Protein AF-K2DFT1-F1 (afdb_monomer)

Radius of gyration: 37.48 Å; Cα contacts (8 Å, |Δi|>4): 88; chains: 1; bounding box: 102×22×109 Å

Nearest PDB structures (foldseek):
  7sqc-assembly1_1X  TM=4.327E-01  e=4.054E+00  Chlamydomonas reinhardtii
  5nnv-assembly2_B  TM=3.478E-01  e=3.828E+00  Bacillus subtilis subsp. subtilis str. 168
  6ixg-assembly1_A  TM=2.904E-01  e=6.421E+00  Homo sapiens
  8i4v-assembly1_A  TM=2.756E-01  e=8.558E+00  Saccharomyces cerevisiae S288C

Sequence (184 aa):
MIQIQKFKDYLIVLIISFFLIISGKTYALALSASEDALQIRDEIRENRCEALNNKIDARIQLFEQNKEFHKNIYEALIKKVENTIDWMSEKGLGINKLQSDSIVLSDLITKAWEDYSSFITLLMDTKNYTCGESQGQFRDKLLNALEQLKVYKSDLQSIKAFYKNTVKEDMKDIRDQYNELKQK

Structure (mmCIF, N/CA/C/O backbone):
data_AF-K2DFT1-F1
#
_entry.id   AF-K2DFT1-F1
#
loop_
_atom_site.group_PDB
_atom_site.id
_atom_site.type_symbol
_atom_site.label_atom_id
_atom_site.label_alt_id
_atom_site.label_comp_id
_atom_site.label_asym_id
_atom_site.label_entity_id
_atom_site.label_seq_id
_atom_site.pdbx_PDB_ins_code
_atom_site.Cartn_x
_atom_site.Cartn_y
_atom_site.Cartn_z
_atom_site.occupancy
_atom_site.B_iso_or_equiv
_atom_site.auth_seq_id
_atom_site.auth_comp_id
_atom_site.auth_asym_id
_atom_site.auth_atom_id
_atom_site.pdbx_PDB_model_num
ATOM 1 N N . MET A 1 1 ? 70.825 -6.331 -75.939 1.00 50.19 1 MET A N 1
ATOM 2 C CA . MET A 1 1 ? 69.409 -6.671 -75.666 1.00 50.19 1 MET A CA 1
ATOM 3 C C . MET A 1 1 ? 69.241 -7.221 -74.233 1.00 50.19 1 MET A C 1
ATOM 5 O O . MET A 1 1 ? 68.666 -8.276 -74.052 1.00 50.19 1 MET A O 1
ATOM 9 N N . ILE A 1 2 ? 69.788 -6.543 -73.205 1.00 52.72 2 ILE A N 1
ATOM 10 C CA . ILE A 1 2 ? 69.763 -7.007 -71.788 1.00 52.72 2 ILE A CA 1
ATOM 11 C C . ILE A 1 2 ? 69.254 -5.902 -70.829 1.00 52.72 2 ILE A C 1
ATOM 13 O O . ILE A 1 2 ? 68.728 -6.194 -69.761 1.00 52.72 2 ILE A O 1
ATOM 17 N N . GLN A 1 3 ? 69.322 -4.625 -71.227 1.00 49.81 3 GLN A N 1
ATOM 18 C CA . GLN A 1 3 ? 68.931 -3.480 -70.385 1.00 49.81 3 GLN A CA 1
ATOM 19 C C . GLN A 1 3 ? 67.416 -3.183 -70.360 1.00 49.81 3 GLN A C 1
ATOM 21 O O . GLN A 1 3 ? 66.944 -2.506 -69.456 1.00 49.81 3 GLN A O 1
ATOM 26 N N . ILE A 1 4 ? 66.634 -3.709 -71.312 1.00 55.09 4 ILE A N 1
ATOM 27 C CA . ILE A 1 4 ? 65.182 -3.445 -71.402 1.00 55.09 4 ILE A CA 1
ATOM 28 C C . ILE A 1 4 ? 64.372 -4.403 -70.505 1.00 55.09 4 ILE A C 1
ATOM 30 O O . ILE A 1 4 ? 63.31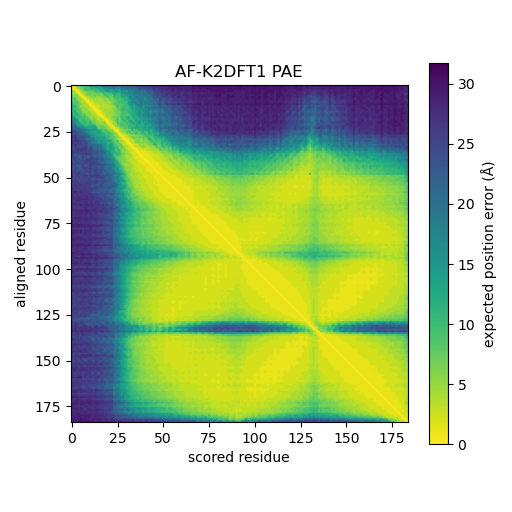1 -4.032 -70.010 1.00 55.09 4 ILE A O 1
ATOM 34 N N . GLN A 1 5 ? 64.889 -5.607 -70.226 1.00 53.34 5 GLN A N 1
ATOM 35 C CA . GLN A 1 5 ? 64.201 -6.604 -69.393 1.00 53.34 5 GLN A CA 1
ATOM 36 C C . GLN A 1 5 ? 64.106 -6.154 -67.923 1.00 53.34 5 GLN A C 1
ATOM 38 O O . GLN A 1 5 ? 63.036 -6.207 -67.328 1.00 53.34 5 GLN A O 1
ATOM 43 N N . LYS A 1 6 ? 65.204 -5.615 -67.366 1.00 52.38 6 LYS A N 1
ATOM 44 C CA . LYS A 1 6 ? 65.284 -5.220 -65.947 1.00 52.38 6 LYS A CA 1
ATOM 45 C C . LYS A 1 6 ? 64.339 -4.074 -65.573 1.00 52.38 6 LYS A C 1
ATOM 47 O O . LYS A 1 6 ? 63.879 -4.014 -64.441 1.00 52.38 6 LYS A O 1
ATOM 52 N N . PHE A 1 7 ? 64.022 -3.179 -66.508 1.00 53.53 7 PHE A N 1
ATOM 53 C CA . PHE A 1 7 ? 63.132 -2.044 -66.242 1.00 53.53 7 PHE A CA 1
ATOM 54 C C . PHE A 1 7 ? 61.659 -2.470 -66.108 1.00 53.53 7 PHE A C 1
ATOM 56 O O . PHE A 1 7 ? 60.891 -1.850 -65.376 1.00 53.53 7 PHE A O 1
ATOM 63 N N . LYS A 1 8 ? 61.270 -3.563 -66.779 1.00 56.00 8 LYS A N 1
ATOM 64 C CA . LYS A 1 8 ? 59.900 -4.092 -66.761 1.00 56.00 8 LYS A CA 1
ATOM 65 C C . LYS A 1 8 ? 59.569 -4.778 -65.430 1.00 56.00 8 LYS A C 1
ATOM 67 O O . LYS A 1 8 ? 58.469 -4.597 -64.916 1.00 56.00 8 LYS A O 1
ATOM 72 N N . ASP A 1 9 ? 60.545 -5.465 -64.840 1.00 55.75 9 ASP A N 1
ATOM 73 C CA . ASP A 1 9 ? 60.386 -6.154 -63.553 1.00 55.75 9 ASP A CA 1
ATOM 74 C C . ASP A 1 9 ? 60.271 -5.165 -62.377 1.00 55.75 9 ASP A C 1
ATOM 76 O O . ASP A 1 9 ? 59.447 -5.357 -61.484 1.00 55.75 9 ASP A O 1
ATOM 80 N N . TYR A 1 10 ? 61.004 -4.043 -62.411 1.00 59.88 10 TYR A N 1
ATOM 81 C CA . TYR A 1 10 ? 60.875 -2.978 -61.402 1.00 59.88 10 TYR A CA 1
ATOM 82 C C . TYR A 1 10 ? 59.529 -2.247 -61.469 1.00 59.88 10 TYR A C 1
ATOM 84 O O . TYR A 1 10 ? 58.970 -1.893 -60.430 1.00 59.88 10 TYR A O 1
ATOM 92 N N . LEU A 1 11 ? 58.982 -2.045 -62.673 1.00 59.38 11 LEU A N 1
ATOM 93 C CA . LEU A 1 11 ? 57.691 -1.379 -62.852 1.00 59.38 11 LEU A CA 1
ATOM 94 C C . LEU A 1 11 ? 56.533 -2.228 -62.301 1.00 59.38 11 LEU A C 1
ATOM 96 O O . LEU A 1 11 ? 55.613 -1.694 -61.689 1.00 59.38 11 LEU A O 1
ATOM 100 N N . ILE A 1 12 ? 56.600 -3.553 -62.466 1.00 59.69 12 ILE A N 1
ATOM 101 C CA . ILE A 1 12 ? 55.598 -4.491 -61.939 1.00 59.69 12 ILE A CA 1
ATOM 102 C C . ILE A 1 12 ? 55.635 -4.520 -60.403 1.00 59.69 12 ILE A C 1
ATOM 104 O O . ILE A 1 12 ? 54.584 -4.451 -59.767 1.00 59.69 12 ILE A O 1
ATOM 108 N N . VAL A 1 13 ? 56.825 -4.532 -59.790 1.00 60.06 13 VAL A N 1
ATOM 109 C CA . VAL A 1 13 ? 56.975 -4.484 -58.321 1.00 60.06 13 VAL A CA 1
ATOM 110 C C . VAL A 1 13 ? 56.470 -3.154 -57.737 1.00 60.06 13 VAL A C 1
ATOM 112 O O . VAL A 1 13 ? 55.822 -3.146 -56.687 1.00 60.06 13 VAL A O 1
ATOM 115 N N . LEU A 1 14 ? 56.686 -2.030 -58.430 1.00 57.62 14 LEU A N 1
ATOM 116 C CA . LEU A 1 14 ? 56.151 -0.718 -58.038 1.00 57.62 14 LEU A CA 1
ATOM 117 C C . LEU A 1 14 ? 54.620 -0.642 -58.145 1.00 57.62 14 LEU A C 1
ATOM 119 O O . LEU A 1 14 ? 53.974 -0.071 -57.272 1.00 57.62 14 LEU A O 1
ATOM 123 N N . ILE A 1 15 ? 54.016 -1.254 -59.167 1.00 58.50 15 ILE A N 1
ATOM 124 C CA . ILE A 1 15 ? 52.552 -1.262 -59.334 1.00 58.50 15 ILE A CA 1
ATOM 125 C C . ILE A 1 15 ? 51.880 -2.176 -58.297 1.00 58.50 15 ILE A C 1
ATOM 127 O O . ILE A 1 15 ? 50.858 -1.800 -57.724 1.00 58.50 15 ILE A O 1
ATOM 131 N N . ILE A 1 16 ? 52.464 -3.342 -57.994 1.00 57.19 16 ILE A N 1
ATOM 132 C CA . ILE A 1 16 ? 51.933 -4.274 -56.982 1.00 57.19 16 ILE A CA 1
ATOM 133 C C . ILE A 1 16 ? 52.030 -3.677 -55.568 1.00 57.19 16 ILE A C 1
ATOM 135 O O . ILE A 1 16 ? 51.083 -3.785 -54.789 1.00 57.19 16 ILE A O 1
ATOM 139 N N . SER A 1 17 ? 53.130 -2.992 -55.241 1.00 56.66 17 SER A N 1
ATOM 140 C CA . SER A 1 17 ? 53.263 -2.301 -53.949 1.00 56.66 17 SER A CA 1
ATOM 141 C C . SER A 1 17 ? 52.300 -1.116 -53.810 1.00 56.66 17 SER A C 1
ATOM 143 O O . SER A 1 17 ? 51.749 -0.908 -52.730 1.00 56.66 17 SER A O 1
ATOM 145 N N . PHE A 1 18 ? 52.007 -0.393 -54.895 1.00 54.41 18 PHE A N 1
ATOM 146 C CA . PHE A 1 18 ? 51.014 0.685 -54.875 1.00 54.41 18 PHE A CA 1
ATOM 147 C C . PHE A 1 18 ? 49.575 0.162 -54.702 1.00 54.41 18 PHE A C 1
ATOM 149 O O . PHE A 1 18 ? 48.791 0.758 -53.964 1.00 54.41 18 PHE A O 1
ATOM 156 N N . PHE A 1 19 ? 49.235 -0.987 -55.301 1.00 53.03 19 PHE A N 1
ATOM 157 C CA . PHE A 1 19 ? 47.916 -1.616 -55.138 1.00 53.03 19 PHE A CA 1
ATOM 158 C C . PHE A 1 19 ? 47.644 -2.077 -53.697 1.00 53.03 19 PHE A C 1
ATOM 160 O O . PHE A 1 19 ? 46.540 -1.863 -53.197 1.00 53.03 19 PHE A O 1
ATOM 167 N N . LEU A 1 20 ? 48.647 -2.622 -52.996 1.00 51.06 20 LEU A N 1
ATOM 168 C CA . LEU A 1 20 ? 48.502 -3.065 -51.601 1.00 51.06 20 LEU A CA 1
ATOM 169 C C . LEU A 1 20 ? 48.233 -1.901 -50.625 1.00 51.06 20 LEU A C 1
ATOM 171 O O . LEU A 1 20 ? 47.445 -2.049 -49.687 1.00 51.06 20 LEU A O 1
ATOM 175 N N . ILE A 1 21 ? 48.820 -0.723 -50.871 1.00 52.16 21 ILE A N 1
ATOM 176 C CA . ILE A 1 21 ? 48.630 0.480 -50.039 1.00 52.16 21 ILE A CA 1
ATOM 177 C C . ILE A 1 21 ? 47.217 1.064 -50.209 1.00 52.16 21 ILE A C 1
ATOM 179 O O . ILE A 1 21 ? 46.630 1.554 -49.241 1.00 52.16 21 ILE A O 1
ATOM 183 N N . ILE A 1 22 ? 46.643 0.993 -51.415 1.00 52.47 22 ILE A N 1
ATOM 184 C CA . ILE A 1 22 ? 45.285 1.491 -51.686 1.00 52.47 22 ILE A CA 1
ATOM 185 C C . ILE A 1 22 ? 44.238 0.574 -51.044 1.00 52.47 22 ILE A C 1
ATOM 187 O O . ILE A 1 22 ? 43.318 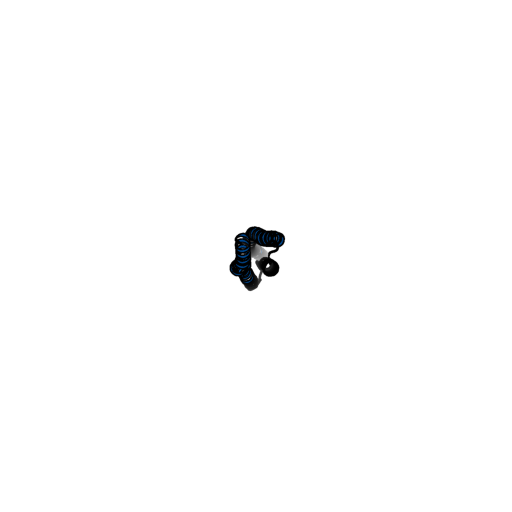1.073 -50.395 1.00 52.47 22 ILE A O 1
ATOM 191 N N . SER A 1 23 ? 44.408 -0.751 -51.136 1.00 51.31 23 SER A N 1
ATOM 192 C CA . SER A 1 23 ? 43.500 -1.702 -50.483 1.00 51.31 23 SER A CA 1
ATOM 193 C C . SER A 1 23 ? 43.508 -1.590 -48.955 1.00 51.31 23 SER A C 1
ATOM 195 O O . SER A 1 23 ? 42.460 -1.733 -48.337 1.00 51.31 23 SER A O 1
ATOM 197 N N . GLY A 1 24 ? 44.642 -1.272 -48.317 1.00 52.47 24 GLY A N 1
ATOM 198 C CA . GLY A 1 24 ? 44.713 -1.138 -46.854 1.00 52.47 24 GLY A CA 1
ATOM 199 C C . GLY A 1 24 ? 43.877 0.018 -46.282 1.00 52.47 24 GLY A C 1
ATOM 200 O O . GLY A 1 24 ? 43.302 -0.108 -45.202 1.00 52.47 24 GLY A O 1
ATOM 201 N N . LYS A 1 25 ? 43.747 1.134 -47.015 1.00 53.38 25 LYS A N 1
ATOM 202 C CA . LYS A 1 25 ? 42.993 2.314 -46.551 1.00 53.38 25 LYS A CA 1
ATOM 203 C C . LYS A 1 25 ? 41.477 2.121 -46.591 1.00 53.38 25 LYS A C 1
ATOM 205 O O . LYS A 1 25 ? 40.779 2.661 -45.736 1.00 53.38 25 LYS A O 1
ATOM 210 N N . THR A 1 26 ? 40.961 1.349 -47.547 1.00 52.75 26 THR A N 1
ATOM 211 C CA . THR A 1 26 ? 39.516 1.092 -47.659 1.00 52.75 26 THR A CA 1
ATOM 212 C C . THR A 1 26 ? 39.003 0.177 -46.549 1.00 52.75 26 THR A C 1
ATOM 214 O O . THR A 1 26 ? 37.909 0.408 -46.043 1.00 52.75 26 THR A O 1
ATOM 217 N N . TYR A 1 27 ? 39.795 -0.812 -46.117 1.00 56.00 27 TYR A N 1
ATOM 218 C CA . TYR A 1 27 ? 39.416 -1.680 -44.995 1.00 56.00 27 TYR A CA 1
ATOM 219 C C . TYR A 1 27 ? 39.434 -0.942 -43.652 1.00 56.00 27 TYR A C 1
ATOM 221 O O . TYR A 1 27 ? 38.529 -1.142 -42.849 1.00 56.00 27 TYR A O 1
ATOM 229 N N . ALA A 1 28 ? 40.405 -0.051 -43.428 1.00 59.97 28 ALA A N 1
ATOM 230 C CA . ALA A 1 28 ? 40.468 0.748 -42.203 1.00 59.97 28 ALA A CA 1
ATOM 231 C C . ALA A 1 28 ? 39.260 1.696 -42.054 1.00 59.97 28 ALA A C 1
ATOM 233 O O . ALA A 1 28 ? 38.681 1.775 -40.977 1.00 59.97 28 ALA A O 1
ATOM 234 N N . LEU A 1 29 ? 38.840 2.357 -43.142 1.00 61.94 29 LEU A N 1
ATOM 235 C CA . LEU A 1 29 ? 37.660 3.236 -43.148 1.00 61.94 29 LEU A CA 1
ATOM 236 C C . LEU A 1 29 ? 36.335 2.474 -42.982 1.00 61.94 29 LEU A C 1
ATOM 238 O O . LEU A 1 29 ? 35.411 2.973 -42.345 1.00 61.94 29 LEU A O 1
ATOM 242 N N . ALA A 1 30 ? 36.222 1.272 -43.554 1.00 65.19 30 ALA A N 1
ATOM 243 C CA . ALA A 1 30 ? 35.034 0.435 -43.385 1.00 65.19 30 ALA A CA 1
ATOM 244 C C . ALA A 1 30 ? 34.925 -0.134 -41.958 1.00 65.19 30 ALA A C 1
ATOM 246 O O . ALA A 1 30 ? 33.823 -0.223 -41.419 1.00 65.19 30 ALA A O 1
ATOM 247 N N . LEU A 1 31 ? 36.059 -0.482 -41.339 1.00 67.62 31 LEU A N 1
ATOM 248 C CA . LEU A 1 31 ? 36.114 -0.941 -39.952 1.00 67.62 31 LEU A CA 1
ATOM 249 C C . LEU A 1 31 ? 35.740 0.185 -38.978 1.00 67.62 31 LEU A C 1
ATOM 251 O O . LEU A 1 31 ? 34.859 -0.020 -38.148 1.00 67.62 31 LEU A O 1
ATOM 255 N N . SER A 1 32 ? 36.303 1.388 -39.144 1.00 69.31 32 SER A N 1
ATOM 256 C CA . SER A 1 32 ? 35.974 2.533 -38.283 1.00 69.31 32 SER A CA 1
ATOM 257 C C . SER A 1 32 ? 34.504 2.951 -38.402 1.00 69.31 32 SER A C 1
ATOM 259 O O . SER A 1 32 ? 33.847 3.182 -37.397 1.00 69.31 32 SER A O 1
ATOM 261 N N . ALA A 1 33 ? 33.935 2.954 -39.615 1.00 74.25 33 ALA A N 1
ATOM 262 C CA . ALA A 1 33 ? 32.513 3.252 -39.808 1.00 74.25 33 ALA A CA 1
ATOM 263 C C . ALA A 1 33 ? 31.580 2.198 -39.171 1.00 74.25 33 ALA A C 1
ATOM 265 O O . ALA A 1 33 ? 30.477 2.527 -38.732 1.00 74.25 33 ALA A O 1
ATOM 266 N N . SER A 1 34 ? 32.006 0.930 -39.120 1.00 78.00 34 SER A N 1
ATOM 267 C CA . SER A 1 34 ? 31.272 -0.142 -38.438 1.00 78.00 34 SER A CA 1
ATOM 268 C C . SER A 1 34 ? 31.361 -0.026 -36.914 1.00 78.00 34 SER A C 1
ATOM 270 O O . SER A 1 34 ? 30.379 -0.315 -36.231 1.00 78.00 34 SER A O 1
ATOM 272 N N . GLU A 1 35 ? 32.516 0.375 -36.381 1.00 77.19 35 GLU A N 1
ATOM 273 C CA . GLU A 1 35 ? 32.728 0.609 -34.948 1.00 77.19 35 GLU A CA 1
ATOM 274 C C . GLU A 1 35 ? 31.924 1.819 -34.455 1.00 77.19 35 GLU A C 1
ATOM 276 O O . GLU A 1 35 ? 31.198 1.695 -33.468 1.00 77.19 35 GLU A O 1
ATOM 281 N N . ASP A 1 36 ? 31.938 2.936 -35.190 1.00 83.38 36 ASP A N 1
ATOM 282 C CA . ASP A 1 36 ? 31.141 4.131 -34.878 1.00 83.38 36 ASP A CA 1
ATOM 283 C C . ASP A 1 36 ? 29.634 3.810 -34.857 1.00 83.38 36 ASP A C 1
ATOM 285 O O . ASP A 1 36 ? 28.897 4.214 -33.956 1.00 83.38 36 ASP A O 1
ATOM 289 N N . ALA A 1 37 ? 29.154 3.023 -35.828 1.00 82.69 37 ALA A N 1
ATOM 290 C CA . ALA A 1 37 ? 27.753 2.609 -35.890 1.00 82.69 37 ALA A CA 1
ATOM 291 C C . ALA A 1 37 ? 27.348 1.670 -34.738 1.00 82.69 37 ALA A C 1
ATOM 293 O O . ALA A 1 37 ? 26.189 1.697 -34.310 1.00 82.69 37 ALA A O 1
ATOM 294 N N . LEU A 1 38 ? 28.269 0.834 -34.247 1.00 84.88 38 LEU A N 1
ATOM 295 C CA . LEU A 1 38 ? 28.050 -0.020 -33.079 1.00 84.88 38 LEU A CA 1
ATOM 296 C C . LEU A 1 38 ? 27.989 0.826 -31.800 1.00 84.88 38 LEU A C 1
ATOM 298 O O . LEU A 1 38 ? 27.032 0.695 -31.041 1.00 84.88 38 LEU A O 1
ATOM 302 N N . GLN A 1 39 ? 28.934 1.753 -31.622 1.00 85.56 39 GLN A N 1
ATOM 303 C CA . GLN A 1 39 ? 28.975 2.663 -30.474 1.00 85.56 39 GLN A CA 1
ATOM 304 C C . GLN A 1 39 ? 27.704 3.511 -30.365 1.00 85.56 39 GLN A C 1
ATOM 306 O O . GLN A 1 39 ? 27.095 3.556 -29.300 1.00 85.56 39 GLN A O 1
ATOM 311 N N . ILE A 1 40 ? 27.228 4.098 -31.470 1.00 87.19 40 ILE A N 1
ATOM 312 C CA . ILE A 1 40 ? 25.974 4.874 -31.484 1.00 87.19 40 ILE A CA 1
ATOM 313 C C . ILE A 1 40 ? 24.774 4.001 -31.079 1.00 87.19 40 ILE A C 1
ATOM 315 O O . ILE A 1 40 ? 23.866 4.456 -30.381 1.00 87.19 40 ILE A O 1
ATOM 319 N N . ARG A 1 41 ? 24.729 2.734 -31.517 1.00 83.81 41 ARG A N 1
ATOM 320 C CA . ARG A 1 41 ? 23.648 1.809 -31.135 1.00 83.81 41 ARG A CA 1
ATOM 321 C C . ARG A 1 41 ? 23.692 1.464 -29.653 1.00 83.81 41 ARG A C 1
ATOM 323 O O . ARG A 1 41 ? 22.629 1.427 -29.027 1.00 83.81 41 ARG A O 1
ATOM 330 N N . ASP A 1 42 ? 24.880 1.216 -29.116 1.00 85.12 42 ASP A N 1
ATOM 331 C CA . ASP A 1 42 ? 25.072 0.926 -27.698 1.00 85.12 42 ASP A CA 1
ATOM 332 C C . ASP A 1 42 ? 24.709 2.139 -26.835 1.00 85.12 42 ASP A C 1
ATOM 334 O O . ASP A 1 42 ? 23.928 1.987 -25.897 1.00 85.12 42 ASP A O 1
ATOM 338 N N . GLU A 1 43 ? 25.115 3.347 -27.229 1.00 86.56 43 GLU A N 1
ATOM 339 C CA . GLU A 1 43 ? 24.751 4.597 -26.553 1.00 86.56 43 GLU A CA 1
ATOM 340 C C . GLU A 1 43 ? 23.228 4.826 -26.555 1.00 86.56 43 GLU A C 1
ATOM 342 O O . GLU A 1 43 ? 22.623 5.116 -25.523 1.00 86.56 43 GLU A O 1
ATOM 347 N N . ILE A 1 44 ? 22.548 4.632 -27.693 1.00 86.50 44 ILE A N 1
ATOM 348 C CA . ILE A 1 44 ? 21.079 4.732 -27.761 1.00 86.50 44 ILE A CA 1
ATOM 349 C C . ILE A 1 44 ? 20.413 3.695 -26.846 1.00 86.50 44 ILE A C 1
ATOM 351 O O . ILE A 1 44 ? 19.382 3.985 -26.228 1.00 86.50 44 ILE A O 1
ATOM 355 N N . ARG A 1 45 ? 20.956 2.475 -26.774 1.00 84.38 45 ARG A N 1
ATOM 356 C CA . ARG A 1 45 ? 20.435 1.411 -25.908 1.00 84.38 45 ARG A CA 1
ATOM 357 C C . ARG A 1 45 ? 20.599 1.782 -24.435 1.00 84.38 45 ARG A C 1
ATOM 359 O O . ARG A 1 45 ? 19.624 1.680 -23.692 1.00 84.38 45 ARG A O 1
ATOM 366 N N . GLU A 1 46 ? 21.775 2.247 -24.036 1.00 85.81 46 GLU A N 1
ATOM 367 C CA . GLU A 1 46 ? 22.077 2.692 -22.672 1.00 85.81 46 GLU A CA 1
ATOM 368 C C . GLU A 1 46 ? 21.219 3.894 -22.260 1.00 85.81 46 GLU A C 1
ATOM 370 O O . GLU A 1 46 ? 20.594 3.871 -21.200 1.00 85.81 46 GLU A O 1
ATOM 375 N N . ASN A 1 47 ? 21.038 4.873 -23.147 1.00 88.19 47 ASN A N 1
ATOM 376 C CA . ASN A 1 47 ? 20.164 6.022 -22.899 1.00 88.19 47 ASN A CA 1
ATOM 377 C C . ASN A 1 47 ? 18.695 5.609 -22.685 1.00 88.19 47 ASN A C 1
ATOM 379 O O . ASN A 1 47 ? 17.994 6.146 -21.824 1.00 88.19 47 ASN A O 1
ATOM 383 N N . ARG A 1 48 ? 18.190 4.631 -23.452 1.00 86.81 48 ARG A N 1
ATOM 384 C CA . ARG A 1 48 ? 16.821 4.099 -23.271 1.00 86.81 48 ARG A CA 1
ATOM 385 C C . ARG A 1 48 ? 16.665 3.361 -21.948 1.00 86.81 48 ARG A C 1
ATOM 387 O O . ARG A 1 48 ? 15.638 3.501 -21.284 1.00 86.81 48 ARG A O 1
ATOM 394 N N . CYS A 1 49 ? 17.677 2.584 -21.599 1.00 87.75 49 CYS A N 1
ATOM 395 C CA . CYS A 1 49 ? 17.812 1.887 -20.334 1.00 87.75 49 CYS A CA 1
ATOM 396 C C . CYS A 1 49 ? 17.738 2.836 -19.141 1.00 87.75 49 CYS A C 1
ATOM 398 O O . CYS A 1 49 ? 16.905 2.667 -18.249 1.00 87.75 49 CYS A O 1
ATOM 400 N N . GLU A 1 50 ? 18.572 3.872 -19.159 1.00 90.25 50 GLU A N 1
ATOM 401 C CA . GLU A 1 50 ? 18.610 4.897 -18.127 1.00 90.25 50 GLU A CA 1
ATOM 402 C C . GLU A 1 50 ? 17.258 5.610 -18.021 1.00 90.25 50 GLU A C 1
ATOM 404 O O . GLU A 1 50 ? 16.682 5.702 -16.937 1.00 90.25 50 GLU A O 1
ATOM 409 N N . ALA A 1 51 ? 16.675 6.014 -19.152 1.00 90.88 51 ALA A N 1
ATOM 410 C CA . ALA A 1 51 ? 15.359 6.643 -19.175 1.00 90.88 51 ALA A CA 1
ATOM 411 C C . ALA A 1 51 ? 14.256 5.746 -18.581 1.00 90.88 51 ALA A C 1
ATOM 413 O O . ALA A 1 51 ? 13.325 6.250 -17.948 1.00 90.88 51 ALA A O 1
ATOM 414 N N . LEU A 1 52 ? 14.328 4.427 -18.777 1.00 90.38 52 LEU A N 1
ATOM 415 C CA . LEU A 1 52 ? 13.383 3.477 -18.190 1.00 90.38 52 LEU A CA 1
ATOM 416 C C . LEU A 1 52 ? 13.612 3.303 -16.684 1.00 90.38 52 LEU A C 1
ATOM 418 O O . LEU A 1 52 ? 12.644 3.347 -15.925 1.00 90.38 52 LEU A O 1
ATOM 422 N N . ASN A 1 53 ? 14.864 3.179 -16.245 1.00 91.69 53 ASN A N 1
ATOM 423 C CA . ASN A 1 53 ? 15.217 3.124 -14.825 1.00 91.69 53 ASN A CA 1
ATOM 424 C C . ASN A 1 53 ? 14.750 4.387 -14.089 1.00 91.69 53 ASN A C 1
ATOM 426 O O . ASN A 1 53 ? 14.088 4.277 -13.060 1.00 91.69 53 ASN A O 1
ATOM 430 N N . ASN A 1 54 ? 14.961 5.567 -14.675 1.00 94.25 54 ASN A N 1
ATOM 431 C CA . ASN A 1 54 ? 14.497 6.842 -14.126 1.00 94.25 54 ASN A CA 1
ATOM 432 C C . ASN A 1 54 ? 12.965 6.896 -14.000 1.00 94.25 54 ASN A C 1
ATOM 434 O O . ASN A 1 54 ? 12.435 7.423 -13.023 1.00 94.25 54 ASN A O 1
ATOM 438 N N . LYS A 1 55 ? 12.225 6.315 -14.954 1.00 93.31 55 LYS A N 1
ATOM 439 C CA . LYS A 1 55 ? 10.757 6.200 -14.861 1.00 93.31 55 LYS A CA 1
ATOM 440 C C . LYS A 1 55 ? 10.319 5.267 -13.736 1.00 93.31 55 LYS A C 1
ATOM 442 O O . LYS A 1 55 ? 9.337 5.569 -13.058 1.00 93.31 55 LYS A O 1
ATOM 447 N N . ILE A 1 56 ? 11.013 4.145 -13.551 1.00 93.75 56 ILE A N 1
ATOM 448 C CA . ILE A 1 56 ? 10.746 3.209 -12.452 1.00 93.75 56 ILE A CA 1
ATOM 449 C C . ILE A 1 56 ? 11.008 3.904 -11.114 1.00 93.75 56 ILE A C 1
ATOM 451 O O . ILE A 1 56 ? 10.141 3.875 -10.243 1.00 93.75 56 ILE A O 1
ATOM 455 N N . ASP A 1 57 ? 12.128 4.612 -10.986 1.00 95.62 57 ASP A N 1
ATOM 456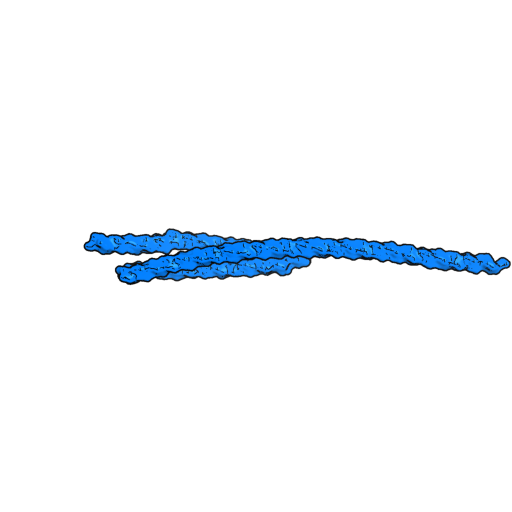 C CA . ASP A 1 57 ? 12.490 5.343 -9.770 1.00 95.62 57 ASP A CA 1
ATOM 457 C C . ASP A 1 57 ? 11.486 6.454 -9.452 1.00 95.62 57 ASP A C 1
ATOM 459 O O . ASP A 1 57 ? 10.987 6.529 -8.329 1.00 95.62 57 ASP A O 1
ATOM 463 N N . ALA A 1 58 ? 11.085 7.251 -10.447 1.00 96.38 58 ALA A N 1
ATOM 464 C CA . ALA A 1 58 ? 10.038 8.258 -10.278 1.00 96.38 58 ALA A CA 1
ATOM 465 C C . ALA A 1 58 ? 8.706 7.633 -9.827 1.00 96.38 58 ALA A C 1
ATOM 467 O O . ALA A 1 58 ? 7.974 8.203 -9.013 1.00 96.38 58 ALA A O 1
ATOM 468 N N . ARG A 1 59 ? 8.380 6.436 -10.330 1.00 94.06 59 ARG A N 1
ATOM 469 C CA . ARG A 1 59 ? 7.166 5.723 -9.932 1.00 94.06 59 ARG A CA 1
ATOM 470 C C . ARG A 1 59 ? 7.252 5.208 -8.497 1.00 94.06 59 ARG A C 1
ATOM 472 O O . ARG A 1 59 ? 6.272 5.360 -7.772 1.00 94.06 59 ARG A O 1
ATOM 479 N N . ILE A 1 60 ? 8.386 4.638 -8.093 1.00 95.25 60 ILE A N 1
ATOM 480 C CA . ILE A 1 60 ? 8.636 4.190 -6.716 1.00 95.25 60 ILE A CA 1
ATOM 481 C C . ILE A 1 60 ? 8.549 5.378 -5.756 1.00 95.25 60 ILE A C 1
ATOM 483 O O . ILE A 1 60 ? 7.828 5.300 -4.766 1.00 95.25 60 ILE A O 1
ATOM 487 N N . GLN A 1 61 ? 9.185 6.506 -6.080 1.00 95.75 61 GLN A N 1
ATOM 488 C CA . GLN A 1 61 ? 9.129 7.720 -5.260 1.00 95.75 61 GLN A CA 1
ATOM 489 C C . GLN A 1 61 ? 7.694 8.209 -5.041 1.00 95.75 61 GLN A C 1
ATOM 491 O O . GLN A 1 61 ? 7.323 8.544 -3.919 1.00 95.75 61 GLN A O 1
ATOM 496 N N . LEU A 1 62 ? 6.861 8.201 -6.085 1.00 93.75 62 LEU A N 1
ATOM 497 C CA . LEU A 1 62 ? 5.447 8.553 -5.952 1.00 93.75 62 LEU A CA 1
ATOM 498 C C . LEU A 1 62 ? 4.696 7.592 -5.015 1.00 93.75 62 LEU A C 1
ATOM 500 O O . LEU A 1 62 ? 3.823 8.020 -4.261 1.00 93.75 62 LEU A O 1
ATOM 504 N N . PHE A 1 63 ? 5.002 6.294 -5.060 1.00 93.69 63 PHE A N 1
ATOM 505 C CA . PHE A 1 63 ? 4.398 5.330 -4.142 1.00 93.69 63 PHE A CA 1
ATOM 506 C C . PHE A 1 63 ? 4.857 5.533 -2.699 1.00 93.69 63 PHE A C 1
ATOM 508 O O . PHE A 1 63 ? 4.003 5.524 -1.819 1.00 93.69 63 PHE A O 1
ATOM 515 N N . GLU A 1 64 ? 6.139 5.811 -2.460 1.00 92.25 64 GLU A N 1
ATOM 516 C CA . GLU A 1 64 ? 6.651 6.104 -1.115 1.00 92.25 64 GLU A CA 1
ATOM 517 C C . GLU A 1 64 ? 6.050 7.393 -0.532 1.00 92.25 64 GLU A C 1
ATOM 519 O O . GLU A 1 64 ? 5.671 7.430 0.637 1.00 92.25 64 GLU A O 1
ATOM 524 N N . GLN A 1 65 ? 5.857 8.435 -1.345 1.00 91.94 65 GLN A N 1
ATOM 525 C CA . GLN A 1 65 ? 5.153 9.647 -0.904 1.00 91.94 65 GLN A CA 1
ATOM 526 C C . GLN A 1 65 ? 3.699 9.347 -0.500 1.00 91.94 65 GLN A C 1
ATOM 528 O O . GLN A 1 65 ? 3.222 9.808 0.538 1.00 91.94 65 GLN A O 1
ATOM 533 N N . ASN A 1 66 ? 2.995 8.533 -1.291 1.00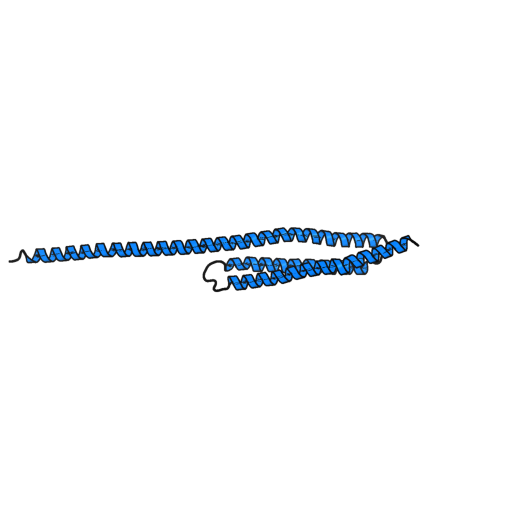 90.19 66 ASN A N 1
ATOM 534 C CA . ASN A 1 66 ? 1.619 8.134 -0.986 1.00 90.19 66 ASN A CA 1
ATOM 535 C C . ASN A 1 66 ? 1.531 7.180 0.217 1.00 90.19 66 ASN A C 1
ATOM 537 O O . ASN A 1 66 ? 0.546 7.215 0.955 1.00 90.19 66 ASN A O 1
ATOM 541 N N . LYS A 1 67 ? 2.545 6.336 0.429 1.00 91.00 67 LYS A N 1
ATOM 542 C CA . LYS A 1 67 ? 2.657 5.446 1.588 1.00 91.00 67 LYS A CA 1
ATOM 543 C C . LYS A 1 67 ? 2.643 6.250 2.879 1.00 91.00 67 LYS A C 1
ATOM 545 O O . LYS A 1 67 ? 1.845 5.952 3.761 1.00 91.00 67 LYS A O 1
ATOM 550 N N . GLU A 1 68 ? 3.459 7.296 2.965 1.00 90.50 68 GLU A N 1
ATOM 551 C CA . GLU A 1 68 ? 3.517 8.146 4.156 1.00 90.50 68 GLU A CA 1
ATOM 552 C C . GLU A 1 68 ? 2.166 8.820 4.434 1.00 90.50 68 GLU A C 1
ATOM 554 O O . GLU A 1 68 ? 1.691 8.847 5.569 1.00 90.50 68 GLU A O 1
ATOM 559 N N . PHE A 1 69 ? 1.474 9.285 3.391 1.00 89.62 69 PHE A N 1
ATOM 560 C CA . PHE A 1 69 ? 0.116 9.812 3.530 1.00 89.62 69 PHE A CA 1
ATOM 561 C C . PHE A 1 69 ? -0.864 8.773 4.108 1.00 89.62 69 PHE A C 1
ATOM 563 O O . PHE A 1 69 ? -1.586 9.061 5.064 1.00 89.62 69 PHE A O 1
ATOM 570 N N . HIS A 1 70 ? -0.880 7.554 3.564 1.00 90.00 70 HIS A N 1
ATOM 571 C CA . HIS A 1 70 ? -1.755 6.481 4.044 1.00 90.00 70 HIS A CA 1
ATOM 572 C C . HIS A 1 70 ? -1.400 6.013 5.461 1.00 90.00 70 HIS A C 1
ATOM 574 O O . HIS A 1 70 ? -2.304 5.774 6.261 1.00 90.00 70 HIS A O 1
ATOM 580 N N . LYS A 1 71 ? -0.110 5.952 5.800 1.00 92.12 71 LYS A N 1
ATOM 581 C CA . LYS A 1 71 ? 0.382 5.633 7.144 1.00 92.12 71 LYS A CA 1
ATOM 582 C C . LYS A 1 71 ? -0.165 6.606 8.180 1.00 92.12 71 LYS A C 1
ATOM 584 O O . LYS A 1 71 ? -0.809 6.168 9.128 1.00 92.12 71 LYS A O 1
ATOM 589 N N . ASN A 1 72 ? -0.026 7.907 7.936 1.00 93.94 72 ASN A N 1
ATOM 590 C CA . ASN A 1 72 ? -0.548 8.938 8.833 1.00 93.94 72 ASN A CA 1
ATOM 591 C C . ASN A 1 72 ? -2.072 8.829 9.033 1.00 93.94 72 ASN A C 1
ATOM 593 O O . ASN A 1 72 ? -2.577 9.016 10.141 1.00 93.94 72 ASN A O 1
ATOM 597 N N . ILE A 1 73 ? -2.825 8.485 7.980 1.00 94.31 73 ILE A N 1
ATOM 598 C CA . ILE A 1 73 ? -4.274 8.249 8.086 1.00 94.31 73 ILE A CA 1
ATOM 599 C C . ILE A 1 73 ? -4.580 7.043 8.976 1.00 94.31 73 ILE A C 1
ATOM 601 O O . ILE A 1 73 ? -5.470 7.126 9.823 1.00 94.31 73 ILE A O 1
ATOM 605 N N . TYR A 1 74 ? -3.888 5.923 8.774 1.00 95.19 74 TYR A N 1
ATOM 606 C CA . TYR A 1 74 ? -4.160 4.688 9.507 1.00 95.19 74 TYR A CA 1
ATOM 607 C C . TYR A 1 74 ? -3.730 4.764 10.970 1.00 95.19 74 TYR A C 1
ATOM 609 O O . TYR A 1 74 ? -4.483 4.322 11.835 1.00 95.19 74 TYR A O 1
ATOM 617 N N . GLU A 1 75 ? -2.613 5.424 11.269 1.00 94.44 75 GLU A N 1
ATOM 618 C CA . GLU A 1 75 ? -2.205 5.722 12.646 1.00 94.44 75 GLU A CA 1
ATOM 619 C C . GLU A 1 75 ? -3.241 6.598 13.362 1.00 94.44 75 GLU A C 1
ATOM 621 O O . GLU A 1 75 ? -3.656 6.295 14.481 1.00 94.44 75 GLU A O 1
ATOM 626 N N . ALA A 1 76 ? -3.734 7.652 12.703 1.00 95.69 76 ALA A N 1
ATOM 627 C CA . ALA A 1 76 ? -4.782 8.500 13.268 1.00 95.69 76 ALA A CA 1
ATOM 628 C C . ALA A 1 76 ? -6.099 7.737 13.496 1.00 95.69 76 ALA A C 1
ATOM 630 O O . ALA A 1 76 ? -6.834 8.020 14.445 1.00 95.69 76 ALA A O 1
ATOM 631 N N . LEU A 1 77 ? -6.407 6.778 12.624 1.00 94.06 77 LEU A N 1
ATOM 632 C CA . LEU A 1 77 ? -7.610 5.961 12.696 1.00 94.06 77 LEU A CA 1
ATOM 633 C C . LEU A 1 77 ? -7.540 4.968 13.865 1.00 94.06 77 LEU A C 1
ATOM 635 O O . LEU A 1 77 ? -8.481 4.936 14.655 1.00 94.06 77 LEU A O 1
ATOM 639 N N . ILE A 1 78 ? -6.429 4.243 14.028 1.00 95.44 78 ILE A N 1
ATOM 640 C CA . ILE A 1 78 ? -6.194 3.362 15.185 1.00 95.44 78 ILE A CA 1
ATOM 641 C C . ILE A 1 78 ? -6.261 4.161 16.485 1.00 95.44 78 ILE A C 1
ATOM 643 O O . ILE A 1 78 ? -7.071 3.848 17.355 1.00 95.44 78 ILE A O 1
ATOM 647 N N . LYS A 1 79 ? -5.537 5.282 16.562 1.00 96.62 79 LYS A N 1
ATOM 648 C CA . LYS A 1 79 ? -5.540 6.147 17.748 1.00 96.62 79 LYS A CA 1
ATOM 649 C C . LYS A 1 79 ? -6.938 6.638 18.119 1.00 96.62 79 LYS A C 1
ATOM 651 O O . LYS A 1 79 ? -7.275 6.785 19.291 1.00 96.62 79 LYS A O 1
ATOM 656 N N . LYS A 1 80 ? -7.784 6.914 17.125 1.00 95.31 80 LYS A N 1
ATOM 657 C CA . LYS A 1 80 ? -9.175 7.302 17.370 1.00 95.31 80 LYS A CA 1
ATOM 658 C C . LYS A 1 80 ? -9.980 6.168 18.008 1.00 95.31 80 LYS A C 1
ATOM 660 O O . LYS A 1 80 ? -10.788 6.442 18.896 1.00 95.31 80 LYS A O 1
ATOM 665 N N . VAL A 1 81 ? -9.789 4.936 17.545 1.00 95.94 81 VAL A N 1
ATOM 666 C CA . VAL A 1 81 ? -10.453 3.753 18.105 1.00 95.94 81 VAL A CA 1
ATOM 667 C C . VAL A 1 81 ? -9.974 3.515 19.535 1.00 95.94 81 VAL A C 1
ATOM 669 O O . VAL A 1 81 ? -10.808 3.395 20.425 1.00 95.94 81 VAL A O 1
ATOM 672 N N . GLU A 1 82 ? -8.665 3.571 19.780 1.00 95.81 82 GLU A N 1
ATOM 673 C CA . GLU A 1 82 ? -8.059 3.432 21.113 1.00 95.81 82 GLU A CA 1
ATOM 674 C C . GLU A 1 82 ? -8.601 4.467 22.104 1.00 95.81 82 GLU A C 1
ATOM 676 O O . GLU A 1 82 ? -9.165 4.098 23.129 1.00 95.81 82 GLU A O 1
ATOM 681 N N . ASN A 1 83 ? -8.571 5.755 21.747 1.00 95.38 83 ASN A N 1
ATOM 682 C CA . ASN A 1 83 ? -9.127 6.816 22.593 1.00 95.38 83 ASN A CA 1
ATOM 683 C C . ASN A 1 83 ? -10.616 6.594 22.912 1.00 95.38 83 ASN A C 1
ATOM 685 O O . ASN A 1 83 ? -11.108 7.006 23.962 1.00 95.38 83 ASN A O 1
ATOM 689 N N . THR A 1 84 ? -11.355 5.992 21.978 1.00 93.75 84 THR A N 1
ATOM 690 C CA . THR A 1 84 ? -12.775 5.687 22.167 1.00 93.75 84 THR A CA 1
ATOM 691 C C . THR A 1 84 ? -12.951 4.522 23.139 1.00 93.75 84 THR A C 1
ATOM 693 O O . THR A 1 84 ? -13.790 4.612 24.030 1.00 93.75 84 THR A O 1
ATOM 696 N N . ILE A 1 85 ? -12.136 3.471 23.016 1.00 94.75 85 ILE A N 1
ATOM 697 C CA . ILE A 1 85 ? -12.094 2.343 23.956 1.00 94.75 85 ILE A CA 1
ATOM 698 C C . ILE A 1 85 ? -11.768 2.837 25.369 1.00 94.75 85 ILE A C 1
ATOM 700 O O . ILE A 1 85 ? -12.491 2.489 26.303 1.00 94.75 85 ILE A O 1
ATOM 704 N N . ASP A 1 86 ? -10.747 3.681 25.523 1.00 94.88 86 ASP A N 1
ATOM 705 C CA . ASP A 1 86 ? -10.330 4.225 26.820 1.00 94.88 86 ASP A CA 1
ATOM 706 C C . ASP A 1 86 ? -11.455 5.031 27.468 1.00 94.88 86 ASP A C 1
ATOM 708 O O . ASP A 1 86 ? -11.869 4.749 28.594 1.00 94.88 86 ASP A O 1
ATOM 712 N N . TRP A 1 87 ? -12.034 5.974 26.718 1.00 93.19 87 TRP A N 1
ATOM 713 C CA . TRP A 1 87 ? -13.161 6.770 27.197 1.00 93.19 87 TRP A CA 1
ATOM 714 C C . TRP A 1 87 ? -14.359 5.894 27.595 1.00 93.19 87 TRP A C 1
ATOM 716 O O . TRP A 1 87 ? -14.992 6.147 28.617 1.00 93.19 87 TRP A O 1
ATOM 726 N N . MET A 1 88 ? -14.679 4.850 26.825 1.00 89.19 88 MET A N 1
ATOM 727 C CA . MET A 1 88 ? -15.792 3.937 27.124 1.00 89.19 88 MET A CA 1
ATOM 728 C C . MET A 1 88 ? -15.522 3.076 28.361 1.00 89.19 88 MET A C 1
ATOM 730 O O . MET A 1 88 ? -16.428 2.873 29.173 1.00 89.19 88 MET A O 1
ATOM 734 N N . SER A 1 89 ? -14.281 2.621 28.527 1.00 90.88 89 SER A N 1
ATOM 735 C CA . SER A 1 89 ? -13.819 1.874 29.698 1.00 90.88 89 SER A CA 1
ATOM 736 C C . SER A 1 89 ? -13.991 2.693 30.979 1.00 90.88 89 SER A C 1
ATOM 738 O O . SER A 1 89 ? -14.589 2.221 31.946 1.00 90.88 89 SER A O 1
ATOM 740 N N . GLU A 1 90 ? -13.596 3.971 30.961 1.00 93.00 90 GLU A N 1
ATOM 741 C CA . GLU A 1 90 ? -13.786 4.902 32.085 1.00 93.00 90 GLU A CA 1
ATOM 742 C C . GLU A 1 90 ? -15.263 5.121 32.455 1.00 93.00 90 GLU A C 1
ATOM 744 O O . GLU A 1 90 ? -15.579 5.482 33.591 1.00 93.00 90 GLU A O 1
ATOM 749 N N . LYS A 1 91 ? -16.186 4.923 31.505 1.00 89.88 91 LYS A N 1
ATOM 750 C CA . LYS A 1 91 ? -17.638 5.011 31.728 1.00 89.88 91 LYS A CA 1
ATOM 751 C C . LYS A 1 91 ? -18.281 3.679 32.114 1.00 89.88 91 LYS A C 1
ATOM 753 O O . LYS A 1 91 ? -19.493 3.650 32.316 1.00 89.88 91 LYS A O 1
ATOM 758 N N . GLY A 1 92 ? -17.507 2.598 32.226 1.00 89.06 92 GLY A N 1
ATOM 759 C CA . GLY A 1 92 ? -18.019 1.264 32.544 1.00 89.06 92 GLY A CA 1
ATOM 760 C C . GLY A 1 92 ? -18.892 0.664 31.438 1.00 89.06 92 GLY A C 1
ATOM 761 O O . GLY A 1 92 ? -19.761 -0.158 31.725 1.00 89.06 92 GLY A O 1
ATOM 762 N N . LEU A 1 93 ? -18.703 1.094 30.186 1.00 89.00 93 LEU A N 1
ATOM 763 C CA . LEU A 1 93 ? -19.431 0.573 29.028 1.00 89.00 93 LEU A CA 1
ATOM 764 C C . LEU A 1 93 ? -18.768 -0.706 28.499 1.00 89.00 93 LEU A C 1
ATOM 766 O O . LEU A 1 93 ? -17.573 -0.935 28.682 1.00 89.00 93 LEU A O 1
ATOM 770 N N . GLY A 1 94 ? -19.540 -1.547 27.808 1.00 88.06 94 GLY A N 1
ATOM 771 C CA . GLY A 1 94 ? -19.012 -2.762 27.188 1.00 88.06 94 GLY A CA 1
ATOM 772 C C . GLY A 1 94 ? -18.125 -2.448 25.980 1.00 88.06 94 GLY A C 1
ATOM 773 O O . GLY A 1 94 ? -18.624 -1.996 24.955 1.00 88.06 94 GLY A O 1
ATOM 774 N N . ILE A 1 95 ? -16.824 -2.742 26.077 1.00 92.62 95 ILE A N 1
ATOM 775 C CA . ILE A 1 95 ? -15.818 -2.431 25.038 1.00 92.62 95 ILE A CA 1
ATOM 776 C C . ILE A 1 95 ? -15.366 -3.637 24.200 1.00 92.62 95 ILE A C 1
ATOM 778 O O . ILE A 1 95 ? -14.622 -3.469 23.238 1.00 92.62 95 ILE A O 1
ATOM 782 N N . ASN A 1 96 ? -15.822 -4.850 24.530 1.00 93.44 96 ASN A N 1
ATOM 783 C CA . ASN A 1 96 ? -15.277 -6.099 23.975 1.00 93.44 96 ASN A CA 1
ATOM 784 C C . ASN A 1 96 ? -15.311 -6.166 22.438 1.00 93.44 96 ASN A C 1
ATOM 786 O O . ASN A 1 96 ? -14.361 -6.645 21.816 1.00 93.44 96 ASN A O 1
ATOM 790 N N . LYS A 1 97 ? -16.400 -5.686 21.819 1.00 93.62 97 LYS A N 1
ATOM 791 C CA . LYS A 1 97 ? -16.515 -5.667 20.355 1.00 93.62 97 L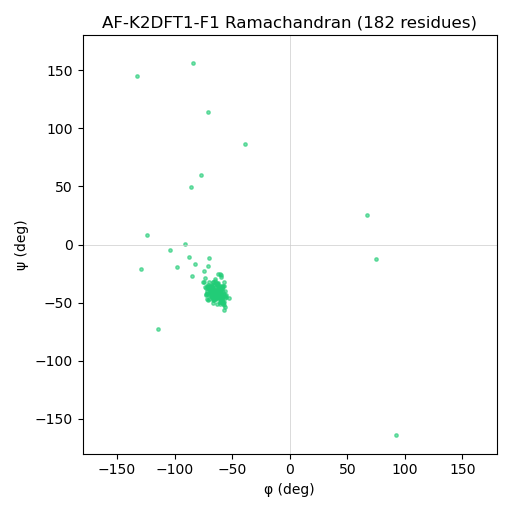YS A CA 1
ATOM 792 C C . LYS A 1 97 ? -15.514 -4.700 19.731 1.00 93.62 97 LYS A C 1
ATOM 794 O O . LYS A 1 97 ? -14.716 -5.115 18.904 1.00 93.62 97 LYS A O 1
ATOM 799 N N . LEU A 1 98 ? -15.475 -3.461 20.225 1.00 94.69 98 LEU A N 1
ATOM 800 C CA . LEU A 1 98 ? -14.583 -2.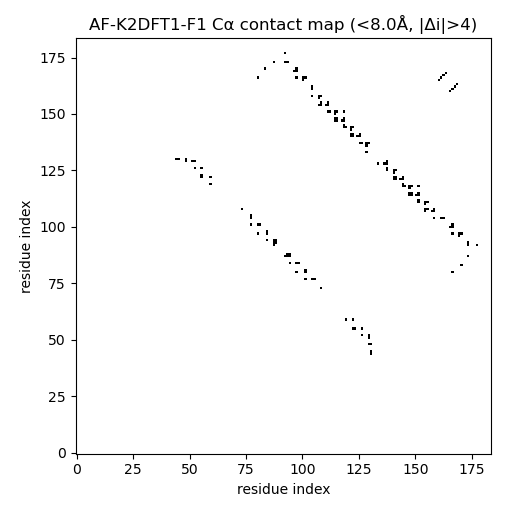429 19.702 1.00 94.69 98 LEU A CA 1
ATOM 801 C C . LEU A 1 98 ? -13.096 -2.784 19.896 1.00 94.69 98 LEU A C 1
ATOM 803 O O . LEU A 1 98 ? -12.272 -2.477 19.039 1.00 94.69 98 LEU A O 1
ATOM 807 N N . GLN A 1 99 ? -12.749 -3.480 20.983 1.00 95.38 99 GLN A N 1
ATOM 808 C CA . GLN A 1 99 ? -11.408 -4.042 21.181 1.00 95.38 99 GLN A CA 1
ATOM 809 C C . GLN A 1 99 ? -11.071 -5.119 20.143 1.00 95.38 99 GLN A C 1
ATOM 811 O O . GLN A 1 99 ? -9.981 -5.094 19.574 1.00 95.38 99 GLN A O 1
ATOM 816 N N . SER A 1 100 ? -12.004 -6.036 19.872 1.00 96.81 100 SER A N 1
ATOM 817 C CA . SER A 1 100 ? -11.824 -7.077 18.848 1.00 96.81 100 SER A CA 1
ATOM 818 C C . SER A 1 100 ? -11.668 -6.457 17.458 1.00 96.81 100 SER A C 1
ATOM 820 O O . SER A 1 100 ? -10.763 -6.810 16.706 1.00 96.81 100 SER A O 1
ATOM 822 N N . ASP A 1 101 ? -12.500 -5.468 17.152 1.00 96.75 101 ASP A N 1
ATOM 823 C CA . ASP A 1 101 ? -12.452 -4.688 15.922 1.00 96.75 101 ASP A CA 1
ATOM 824 C C . ASP A 1 101 ? -11.127 -3.939 15.750 1.00 96.75 101 ASP A C 1
ATOM 826 O O . ASP A 1 101 ? -10.582 -3.905 14.648 1.00 96.75 101 ASP A O 1
ATOM 830 N N . SER A 1 102 ? -10.583 -3.362 16.826 1.00 96.56 102 SER A N 1
ATOM 831 C CA . SER A 1 102 ? -9.284 -2.679 16.797 1.00 96.56 102 SER A CA 1
ATOM 832 C C . SER A 1 102 ? -8.153 -3.627 16.380 1.00 96.56 102 SER A C 1
ATOM 834 O O . SER A 1 102 ? -7.321 -3.270 15.546 1.00 96.56 102 SER A O 1
ATOM 836 N N . ILE A 1 103 ? -8.166 -4.863 16.892 1.00 97.38 103 ILE A N 1
ATOM 837 C CA . ILE A 1 103 ? -7.194 -5.903 16.523 1.00 97.38 103 ILE A CA 1
ATOM 838 C C . ILE A 1 103 ? -7.332 -6.251 15.037 1.00 97.38 103 ILE A C 1
ATOM 840 O O . ILE A 1 103 ? -6.356 -6.160 14.298 1.00 97.38 103 ILE A O 1
ATOM 844 N N . VAL A 1 104 ? -8.549 -6.551 14.569 1.00 98.00 104 VAL A N 1
ATOM 845 C CA . VAL A 1 104 ? -8.798 -6.903 13.158 1.00 98.00 104 VAL A CA 1
ATOM 846 C C . VAL A 1 104 ? -8.389 -5.770 12.215 1.00 98.00 104 VAL A C 1
ATOM 848 O O . VAL A 1 104 ? -7.790 -5.999 11.166 1.00 98.00 104 VAL A O 1
ATOM 851 N N . LEU A 1 105 ? -8.691 -4.527 12.582 1.00 97.62 105 LEU A N 1
ATOM 852 C CA . LEU A 1 105 ? -8.296 -3.350 11.823 1.00 97.62 105 LEU A CA 1
ATOM 853 C C . LEU A 1 105 ? -6.769 -3.204 11.745 1.00 97.62 105 LEU A C 1
ATOM 855 O O . LEU A 1 105 ? -6.248 -2.908 10.668 1.00 97.62 105 LEU A O 1
ATOM 859 N N . SER A 1 106 ? -6.063 -3.425 12.857 1.00 97.56 106 SER A N 1
ATOM 860 C CA . SER A 1 106 ? -4.597 -3.412 12.914 1.00 97.56 106 SER A CA 1
ATOM 861 C C . SER A 1 106 ? -3.983 -4.502 12.029 1.00 97.56 106 SER A C 1
ATOM 863 O O . SER A 1 106 ? -3.048 -4.234 11.269 1.00 97.56 106 SER A O 1
ATOM 865 N N . ASP A 1 107 ? -4.558 -5.705 12.043 1.00 97.94 107 ASP A N 1
ATOM 866 C CA . ASP A 1 107 ? -4.118 -6.823 11.204 1.00 97.94 107 ASP A CA 1
ATOM 867 C C . ASP A 1 107 ? -4.305 -6.514 9.711 1.00 97.94 107 ASP A C 1
ATOM 869 O O . ASP A 1 107 ? -3.398 -6.729 8.906 1.00 97.94 107 ASP A O 1
ATOM 873 N N . LEU A 1 108 ? -5.449 -5.932 9.328 1.00 98.12 108 LEU A N 1
ATOM 874 C CA . LEU A 1 108 ? -5.704 -5.501 7.948 1.00 98.12 108 LEU A CA 1
ATOM 875 C C . LEU A 1 108 ? -4.706 -4.432 7.480 1.00 98.12 108 LEU A C 1
ATOM 877 O O . LEU A 1 108 ? -4.241 -4.484 6.341 1.00 98.12 108 LEU A O 1
ATOM 881 N N . ILE A 1 109 ? -4.373 -3.468 8.344 1.00 97.31 109 ILE A N 1
ATOM 882 C CA . ILE A 1 109 ? -3.370 -2.431 8.055 1.00 97.31 109 ILE A CA 1
ATOM 883 C C . ILE A 1 109 ? -1.982 -3.058 7.897 1.00 97.31 109 ILE A C 1
ATOM 885 O O . ILE A 1 109 ? -1.269 -2.728 6.950 1.00 97.31 109 ILE A O 1
ATOM 889 N N . THR A 1 110 ? -1.612 -3.978 8.787 1.00 97.25 110 THR A N 1
ATOM 890 C CA . THR A 1 110 ? -0.324 -4.684 8.744 1.00 97.25 110 THR A CA 1
ATOM 891 C C . THR A 1 110 ? -0.177 -5.458 7.440 1.00 97.25 110 THR A C 1
ATOM 893 O O . THR A 1 110 ? 0.794 -5.248 6.711 1.00 97.25 110 THR A O 1
ATOM 896 N N . LYS A 1 111 ? -1.194 -6.246 7.076 1.00 97.56 111 LYS A N 1
ATOM 897 C CA . LYS A 1 111 ? -1.235 -6.981 5.809 1.00 97.56 111 LYS A CA 1
ATOM 898 C C . LYS A 1 111 ? -1.081 -6.058 4.598 1.00 97.56 111 LYS A C 1
ATOM 900 O O . LYS A 1 111 ? -0.265 -6.323 3.721 1.00 97.56 111 LYS A O 1
ATOM 905 N N . ALA A 1 112 ? -1.800 -4.933 4.568 1.00 97.00 112 ALA A N 1
ATOM 906 C CA . ALA A 1 112 ? -1.673 -3.967 3.477 1.00 97.00 112 ALA A CA 1
ATOM 907 C C . ALA A 1 112 ? -0.230 -3.445 3.326 1.00 97.00 112 ALA A C 1
ATOM 909 O O . ALA A 1 112 ? 0.234 -3.221 2.207 1.00 97.00 112 ALA A O 1
ATOM 910 N N . TRP A 1 113 ? 0.512 -3.271 4.424 1.00 96.38 113 TRP A N 1
ATOM 911 C CA . TRP A 1 113 ? 1.910 -2.838 4.366 1.00 96.38 113 TRP A CA 1
ATOM 912 C C . TRP A 1 113 ? 2.887 -3.929 3.929 1.00 96.38 113 TRP A C 1
ATOM 914 O O . TRP A 1 113 ? 3.874 -3.626 3.247 1.00 96.38 113 TRP A O 1
ATOM 924 N N . GLU A 1 114 ? 2.617 -5.184 4.266 1.00 97.38 114 GLU A N 1
ATOM 925 C CA . GLU A 1 114 ? 3.361 -6.338 3.752 1.00 97.38 114 GLU A CA 1
ATOM 926 C C . GLU A 1 114 ? 3.158 -6.484 2.237 1.00 97.38 114 GLU A C 1
ATOM 928 O O . GLU A 1 114 ? 4.126 -6.607 1.477 1.00 97.38 114 GLU A O 1
ATOM 933 N N . ASP A 1 115 ? 1.910 -6.365 1.778 1.00 97.69 115 ASP A N 1
ATOM 934 C CA . ASP A 1 115 ? 1.550 -6.441 0.365 1.00 97.69 115 ASP A CA 1
ATOM 935 C C . ASP A 1 115 ? 2.107 -5.246 -0.434 1.00 97.69 115 ASP A C 1
ATOM 937 O O . ASP A 1 115 ? 2.584 -5.427 -1.561 1.00 97.69 115 ASP A O 1
ATOM 941 N N . TYR A 1 116 ? 2.145 -4.045 0.161 1.00 96.81 116 TYR A N 1
ATOM 942 C CA . TYR A 1 116 ? 2.846 -2.876 -0.386 1.00 96.81 116 TYR A CA 1
ATOM 943 C C . TYR A 1 116 ? 4.348 -3.130 -0.545 1.00 96.81 116 TYR A C 1
ATOM 945 O O . TYR A 1 116 ? 4.917 -2.861 -1.605 1.00 96.81 116 TYR A O 1
ATOM 953 N N . SER A 1 117 ? 4.998 -3.642 0.502 1.00 96.62 117 SER A N 1
ATOM 954 C CA . SER A 1 117 ? 6.443 -3.891 0.492 1.00 96.62 117 SER A CA 1
ATOM 955 C C . SER A 1 117 ? 6.801 -4.916 -0.582 1.00 96.62 117 SER A C 1
ATOM 957 O O . SER A 1 117 ? 7.720 -4.691 -1.367 1.00 96.62 117 SER A O 1
ATOM 959 N N . SER A 1 118 ? 5.995 -5.973 -0.704 1.00 97.88 118 SER A N 1
ATOM 960 C CA . SER A 1 118 ? 6.115 -6.975 -1.766 1.00 97.88 118 SER A CA 1
ATOM 961 C C . SER A 1 118 ? 5.975 -6.358 -3.160 1.00 97.88 118 SER A C 1
ATOM 963 O O . SER A 1 118 ? 6.773 -6.650 -4.052 1.00 97.88 118 SER A O 1
ATOM 965 N N . PHE A 1 119 ? 5.008 -5.454 -3.356 1.00 97.94 119 PHE A N 1
ATOM 966 C CA . PHE A 1 119 ? 4.849 -4.723 -4.614 1.00 97.94 119 PHE A CA 1
ATOM 967 C C . PHE A 1 119 ? 6.096 -3.897 -4.962 1.00 97.94 119 PHE A C 1
ATOM 969 O 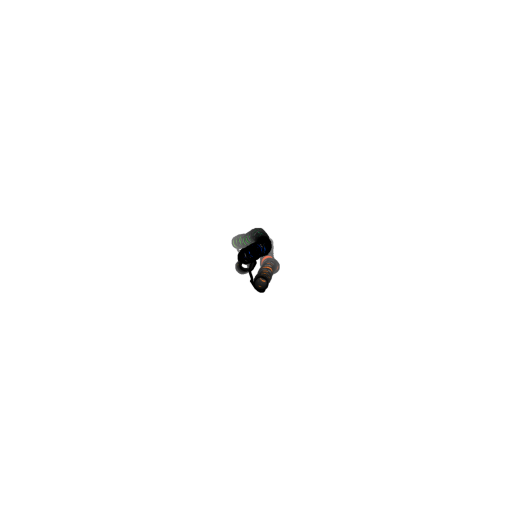O . PHE A 1 119 ? 6.587 -3.987 -6.090 1.00 97.94 119 PHE A O 1
ATOM 976 N N . ILE A 1 120 ? 6.625 -3.114 -4.016 1.00 97.50 120 ILE A N 1
ATOM 977 C CA . ILE A 1 120 ? 7.811 -2.280 -4.251 1.00 97.50 120 ILE A CA 1
ATOM 978 C C . ILE A 1 120 ? 9.032 -3.140 -4.569 1.00 97.50 120 ILE A C 1
ATOM 980 O O . ILE A 1 120 ? 9.742 -2.837 -5.526 1.00 97.50 120 ILE A O 1
ATOM 984 N N . THR A 1 121 ? 9.244 -4.242 -3.848 1.00 97.56 121 THR A N 1
ATOM 985 C CA . THR A 1 121 ? 10.334 -5.182 -4.139 1.00 97.56 121 THR A CA 1
ATOM 986 C C . THR A 1 121 ? 10.227 -5.751 -5.554 1.00 97.56 121 THR A C 1
ATOM 988 O O . THR A 1 121 ? 11.215 -5.741 -6.288 1.00 97.56 121 THR A O 1
ATOM 991 N N . LEU A 1 122 ? 9.037 -6.187 -5.979 1.00 97.25 122 LEU A N 1
ATOM 992 C CA . LEU A 1 122 ? 8.817 -6.694 -7.338 1.00 97.25 122 LEU A CA 1
ATOM 993 C C . LEU A 1 122 ? 9.034 -5.611 -8.400 1.00 97.25 122 LEU A C 1
ATOM 995 O O . LEU A 1 122 ? 9.615 -5.887 -9.449 1.00 97.25 122 LEU A O 1
ATOM 999 N N . LEU A 1 123 ? 8.596 -4.377 -8.139 1.00 96.44 123 LEU A N 1
ATOM 1000 C CA . LEU A 1 123 ? 8.806 -3.255 -9.051 1.00 96.44 123 LEU A CA 1
ATOM 1001 C C . LEU A 1 123 ? 10.295 -2.900 -9.166 1.00 96.44 123 LEU A C 1
ATOM 1003 O O . LEU A 1 123 ? 10.776 -2.660 -10.271 1.00 96.44 123 LEU A O 1
ATOM 1007 N N . MET A 1 124 ? 11.036 -2.914 -8.058 1.00 95.56 124 MET A N 1
ATOM 1008 C CA . MET A 1 124 ? 12.487 -2.713 -8.055 1.00 95.56 124 MET A CA 1
ATOM 1009 C C . MET A 1 124 ? 13.224 -3.816 -8.821 1.00 95.56 124 MET A C 1
ATOM 1011 O O . MET A 1 124 ? 14.133 -3.499 -9.585 1.00 95.56 124 MET A O 1
ATOM 1015 N N . ASP A 1 125 ? 12.808 -5.083 -8.691 1.00 94.31 125 ASP A N 1
ATOM 1016 C CA . ASP A 1 125 ? 13.412 -6.210 -9.424 1.00 94.31 125 ASP A CA 1
ATOM 1017 C C . ASP A 1 125 ? 13.316 -6.029 -10.948 1.00 94.31 125 ASP A C 1
ATOM 1019 O O . ASP A 1 125 ? 14.182 -6.499 -11.682 1.00 94.31 125 ASP A O 1
ATOM 1023 N N . THR A 1 126 ? 12.331 -5.272 -11.455 1.00 93.88 126 THR A N 1
ATOM 1024 C CA . THR A 1 126 ? 12.234 -4.987 -12.899 1.00 93.88 126 THR A CA 1
ATOM 1025 C C . THR A 1 126 ? 13.468 -4.266 -13.451 1.00 93.88 126 THR A C 1
ATOM 1027 O O . THR A 1 126 ? 13.812 -4.478 -14.615 1.00 93.88 126 THR A O 1
ATOM 1030 N N . LYS A 1 127 ? 14.185 -3.485 -12.626 1.00 91.25 127 LYS A N 1
ATOM 1031 C CA . LYS A 1 127 ? 15.412 -2.770 -13.021 1.00 91.25 127 LYS A CA 1
ATOM 1032 C C . LYS A 1 127 ? 16.534 -3.717 -13.451 1.00 91.25 127 LYS A C 1
ATOM 1034 O O . LYS A 1 127 ? 17.360 -3.335 -14.270 1.00 91.25 127 LYS A O 1
ATOM 1039 N N . ASN A 1 128 ? 16.529 -4.962 -12.973 1.00 91.25 128 ASN A N 1
ATOM 1040 C CA . ASN A 1 128 ? 17.517 -5.975 -13.355 1.00 91.25 128 ASN A CA 1
ATOM 1041 C C . ASN A 1 128 ? 17.357 -6.458 -14.808 1.00 91.25 128 ASN A C 1
ATOM 1043 O O . ASN A 1 128 ? 18.235 -7.140 -15.327 1.00 91.25 128 ASN A O 1
ATOM 1047 N N . TYR A 1 129 ? 16.245 -6.111 -15.462 1.00 90.50 129 TYR A N 1
ATOM 1048 C CA . TYR A 1 129 ? 15.884 -6.588 -16.799 1.00 90.50 129 TYR A CA 1
ATOM 1049 C C . TYR A 1 129 ? 15.634 -5.441 -17.786 1.00 90.50 129 TYR A C 1
ATOM 1051 O O . TYR A 1 129 ? 15.154 -5.676 -18.893 1.00 90.50 129 TYR A O 1
ATOM 1059 N N . THR A 1 130 ? 15.916 -4.189 -17.401 1.00 83.25 130 THR A N 1
ATOM 1060 C CA . THR A 1 130 ? 15.732 -3.025 -18.285 1.00 83.25 130 THR A CA 1
ATOM 1061 C C . THR A 1 130 ? 16.758 -2.976 -19.415 1.00 83.25 130 THR A C 1
ATOM 1063 O O . THR A 1 130 ? 16.498 -2.318 -20.423 1.00 83.25 130 THR A O 1
ATOM 1066 N N . CYS A 1 131 ? 17.880 -3.695 -19.275 1.00 81.62 131 CYS A N 1
ATOM 1067 C CA . CYS A 1 131 ? 19.031 -3.647 -20.174 1.00 81.62 131 CYS A CA 1
ATOM 1068 C C . CYS A 1 131 ? 19.545 -5.027 -20.577 1.00 81.62 131 CYS A C 1
ATOM 1070 O O . CYS A 1 131 ? 19.584 -5.945 -19.767 1.00 81.62 131 CYS A O 1
ATOM 1072 N N . GLY A 1 132 ? 20.015 -5.138 -21.823 1.00 72.06 132 GLY A N 1
ATOM 1073 C CA . GLY A 1 132 ? 20.560 -6.376 -22.388 1.00 72.06 132 GLY A CA 1
ATOM 1074 C C . GLY A 1 132 ? 19.520 -7.220 -23.132 1.00 72.06 132 GLY A C 1
ATOM 1075 O O . GLY A 1 132 ? 18.449 -6.736 -23.496 1.00 72.06 132 GLY A O 1
ATOM 1076 N N . GLU A 1 133 ? 19.841 -8.490 -23.389 1.00 65.06 133 GLU A N 1
ATOM 1077 C CA . GLU A 1 133 ? 18.956 -9.437 -24.087 1.00 65.06 133 GLU A CA 1
ATOM 1078 C C . GLU A 1 133 ? 17.964 -10.126 -23.136 1.00 65.06 133 GLU A C 1
ATOM 1080 O O . GLU A 1 133 ? 17.807 -11.346 -23.132 1.00 65.06 133 GLU A O 1
ATOM 1085 N N . SER A 1 134 ? 17.271 -9.351 -22.304 1.00 71.81 134 SER A N 1
ATOM 1086 C CA . SER A 1 134 ? 16.280 -9.860 -21.347 1.00 71.81 134 SER A CA 1
ATOM 1087 C C . SER A 1 134 ? 14.956 -10.217 -22.037 1.00 71.81 134 SER A C 1
ATOM 1089 O O . SER A 1 134 ? 13.923 -9.625 -21.727 1.00 71.81 134 SER A O 1
ATOM 1091 N N . GLN A 1 135 ? 14.992 -11.153 -23.000 1.00 67.44 135 GLN A N 1
ATOM 1092 C CA . GLN A 1 135 ? 13.901 -11.604 -23.885 1.00 67.44 135 GLN A CA 1
ATOM 1093 C C . GLN A 1 135 ? 12.528 -11.693 -23.179 1.00 67.44 135 GLN A C 1
ATOM 1095 O O . GLN A 1 135 ? 12.147 -12.736 -22.661 1.00 67.44 135 GLN A O 1
ATOM 1100 N N . GLY A 1 136 ? 11.777 -10.588 -23.126 1.00 81.88 136 GLY A N 1
ATOM 1101 C CA . GLY A 1 136 ? 10.463 -10.511 -22.470 1.00 81.88 136 GLY A CA 1
ATOM 1102 C C . GLY A 1 136 ? 10.461 -10.477 -20.932 1.00 81.88 136 GLY A C 1
ATOM 1103 O O . GLY A 1 136 ? 9.447 -10.099 -20.350 1.00 81.88 136 GLY A O 1
ATOM 1104 N N . GLN A 1 137 ? 11.581 -10.759 -20.261 1.00 89.75 137 GLN A N 1
ATOM 1105 C CA . GLN A 1 137 ? 11.649 -10.891 -18.797 1.00 89.75 137 GLN A CA 1
ATOM 1106 C C . GLN A 1 137 ? 11.221 -9.618 -18.060 1.00 89.75 137 GLN A C 1
ATOM 1108 O O . GLN A 1 137 ? 10.516 -9.695 -17.056 1.00 89.75 137 GLN A O 1
ATOM 1113 N N . PHE A 1 138 ? 11.580 -8.441 -18.585 1.00 91.00 138 PHE A N 1
ATOM 1114 C CA . PHE A 1 138 ? 11.127 -7.167 -18.025 1.00 91.00 138 PHE A CA 1
ATOM 1115 C C . PHE A 1 138 ? 9.600 -7.092 -17.936 1.00 91.00 138 PHE A C 1
ATOM 1117 O O . PHE A 1 138 ? 9.046 -6.685 -16.915 1.00 91.00 138 PHE A O 1
ATOM 1124 N N . ARG A 1 139 ? 8.913 -7.508 -19.006 1.00 91.06 139 ARG A N 1
ATOM 1125 C CA . ARG A 1 139 ? 7.452 -7.474 -19.081 1.00 91.06 139 ARG A CA 1
ATOM 1126 C C . ARG A 1 139 ? 6.839 -8.413 -18.052 1.00 91.06 139 ARG A C 1
ATOM 1128 O O . ARG A 1 139 ? 5.921 -7.997 -17.353 1.00 91.06 139 ARG A O 1
ATOM 1135 N N . ASP A 1 140 ? 7.348 -9.632 -17.942 1.00 94.19 140 ASP A N 1
ATOM 1136 C CA . ASP A 1 140 ? 6.816 -10.624 -17.006 1.00 94.19 140 ASP A CA 1
ATOM 1137 C C . ASP A 1 140 ? 7.003 -10.173 -15.552 1.00 94.19 140 ASP A C 1
ATOM 1139 O O . ASP A 1 140 ? 6.071 -10.219 -14.749 1.00 94.19 140 ASP A O 1
ATOM 1143 N N . LYS A 1 141 ? 8.178 -9.625 -15.223 1.00 95.06 141 LYS A N 1
ATOM 1144 C CA . LYS A 1 141 ? 8.457 -9.055 -13.898 1.00 95.06 141 LYS A CA 1
ATOM 1145 C C . LYS A 1 141 ? 7.573 -7.852 -13.586 1.00 95.06 141 LYS A C 1
ATOM 1147 O O . LYS A 1 141 ? 7.041 -7.752 -12.481 1.00 95.06 141 LYS A O 1
ATOM 1152 N N . LEU A 1 142 ? 7.351 -6.976 -14.566 1.00 94.44 142 LEU A N 1
ATOM 1153 C CA . LEU A 1 142 ? 6.438 -5.849 -14.416 1.00 94.44 142 LEU A CA 1
ATOM 1154 C C . LEU A 1 142 ? 4.993 -6.314 -14.195 1.00 94.44 142 LEU A C 1
ATOM 1156 O O . LEU A 1 142 ? 4.302 -5.751 -13.350 1.00 94.44 142 LEU A O 1
ATOM 1160 N N . LEU A 1 143 ? 4.529 -7.339 -14.915 1.00 96.62 143 LEU A N 1
ATOM 1161 C CA . LEU A 1 143 ? 3.190 -7.901 -14.721 1.00 96.62 143 LEU A CA 1
ATOM 1162 C C . LEU A 1 143 ? 3.013 -8.465 -13.308 1.00 96.62 143 LEU A C 1
ATOM 1164 O O . LEU A 1 143 ? 1.988 -8.195 -12.686 1.00 96.62 143 LEU A O 1
ATOM 1168 N N . ASN A 1 144 ? 4.024 -9.147 -12.770 1.00 96.56 144 ASN A N 1
ATOM 1169 C CA . ASN A 1 144 ? 4.000 -9.635 -11.389 1.00 96.56 144 ASN A CA 1
ATOM 1170 C C . ASN A 1 144 ? 3.896 -8.485 -10.378 1.00 96.56 144 ASN A C 1
ATOM 1172 O O . ASN A 1 144 ? 3.066 -8.534 -9.471 1.00 96.56 144 ASN A O 1
ATOM 1176 N N . ALA A 1 145 ? 4.677 -7.414 -10.561 1.00 97.81 145 ALA A N 1
ATOM 1177 C CA . ALA A 1 145 ? 4.566 -6.222 -9.722 1.00 97.81 145 ALA A CA 1
ATOM 1178 C C . ALA A 1 145 ? 3.161 -5.594 -9.812 1.00 97.81 145 ALA A C 1
ATOM 1180 O O . ALA A 1 145 ? 2.566 -5.223 -8.803 1.00 97.81 145 ALA A O 1
ATOM 1181 N N . LEU A 1 146 ? 2.587 -5.500 -11.014 1.00 97.25 146 LEU A N 1
ATOM 1182 C CA . LEU A 1 146 ? 1.244 -4.950 -11.207 1.00 97.25 146 LEU A CA 1
ATOM 1183 C C . LEU A 1 146 ? 0.143 -5.813 -10.584 1.00 97.25 146 LEU A C 1
ATOM 1185 O O . LEU A 1 146 ? -0.857 -5.255 -10.133 1.00 97.25 146 LEU A O 1
ATOM 1189 N N . GLU A 1 147 ? 0.302 -7.134 -10.547 1.00 98.31 147 GLU A N 1
ATOM 1190 C CA . GLU A 1 147 ? -0.637 -8.015 -9.854 1.00 98.31 147 GLU A CA 1
ATOM 1191 C C . GLU A 1 147 ? -0.580 -7.791 -8.342 1.00 98.31 147 GLU A C 1
ATOM 1193 O O . GLU A 1 147 ? -1.610 -7.545 -7.717 1.00 98.31 147 GLU A O 1
ATOM 1198 N N . GLN A 1 148 ? 0.623 -7.710 -7.773 1.00 98.06 148 GLN A N 1
ATOM 1199 C CA . GLN A 1 148 ? 0.794 -7.402 -6.353 1.00 98.06 148 GLN A CA 1
ATOM 1200 C C . GLN A 1 148 ? 0.258 -6.007 -5.984 1.00 98.06 148 GLN A C 1
ATOM 1202 O O . GLN A 1 148 ? -0.320 -5.810 -4.916 1.00 98.06 148 GLN A O 1
ATOM 1207 N N . LEU A 1 149 ? 0.344 -5.032 -6.896 1.00 97.31 149 LEU A N 1
ATOM 1208 C CA . LEU A 1 149 ? -0.294 -3.726 -6.712 1.00 97.31 149 LEU A CA 1
ATOM 1209 C C . LEU A 1 149 ? -1.826 -3.828 -6.610 1.00 97.31 149 LEU A C 1
ATOM 1211 O O . LEU A 1 149 ? -2.444 -3.027 -5.904 1.00 97.31 149 LEU A O 1
ATOM 1215 N N . LYS A 1 150 ? -2.467 -4.759 -7.329 1.00 98.19 150 LYS A N 1
ATOM 1216 C CA . LYS A 1 150 ? -3.919 -4.974 -7.210 1.00 98.19 150 LYS A CA 1
ATOM 1217 C C . LYS A 1 150 ? -4.275 -5.550 -5.847 1.00 98.19 150 LYS A C 1
ATOM 1219 O O . LYS A 1 150 ? -5.257 -5.087 -5.272 1.00 98.19 150 LYS A O 1
ATOM 1224 N N . VAL A 1 151 ? -3.471 -6.487 -5.339 1.00 98.31 151 VAL A N 1
ATOM 1225 C CA . VAL A 1 151 ? -3.629 -7.054 -3.991 1.00 98.31 151 VAL A CA 1
ATOM 1226 C C . VAL A 1 151 ? -3.595 -5.932 -2.956 1.00 98.31 151 VAL A C 1
ATOM 1228 O O . VAL A 1 151 ? -4.617 -5.679 -2.323 1.00 98.31 151 VAL A O 1
ATOM 1231 N N . TYR A 1 152 ? -2.521 -5.136 -2.935 1.00 97.00 152 TYR A N 1
ATOM 1232 C CA . TYR A 1 152 ? -2.399 -3.985 -2.033 1.00 97.00 152 TYR A CA 1
ATOM 1233 C C . TYR A 1 152 ? -3.604 -3.031 -2.117 1.00 97.00 152 TYR A C 1
ATOM 1235 O O . TYR A 1 152 ? -4.176 -2.624 -1.106 1.00 97.00 152 TYR A O 1
ATOM 1243 N N . LYS A 1 153 ? -4.050 -2.681 -3.332 1.00 96.19 153 LYS A N 1
ATOM 1244 C CA . LYS A 1 153 ? -5.231 -1.819 -3.516 1.00 96.19 153 LYS A CA 1
ATOM 1245 C C . LYS A 1 153 ? -6.511 -2.440 -2.963 1.00 96.19 153 LYS A C 1
ATOM 1247 O O . LYS A 1 153 ? -7.365 -1.698 -2.474 1.00 96.19 153 LYS A O 1
ATOM 1252 N N . SER A 1 154 ? -6.661 -3.756 -3.068 1.00 98.00 154 SER A N 1
ATOM 1253 C CA . SER A 1 154 ? -7.780 -4.482 -2.474 1.00 98.00 154 SER A CA 1
ATOM 1254 C C . SER A 1 154 ? -7.732 -4.397 -0.951 1.00 98.00 154 SER A C 1
ATOM 1256 O O . SER A 1 154 ? -8.766 -4.153 -0.334 1.00 98.00 154 SER A O 1
ATOM 1258 N N . ASP A 1 155 ? -6.556 -4.502 -0.332 1.00 97.75 155 ASP A N 1
ATOM 1259 C CA . ASP A 1 155 ? -6.425 -4.373 1.125 1.00 97.75 155 ASP A CA 1
ATOM 1260 C C . ASP A 1 155 ? -6.816 -2.975 1.613 1.00 97.75 155 ASP A C 1
ATOM 1262 O O . ASP A 1 155 ? -7.567 -2.847 2.580 1.00 97.75 155 ASP A O 1
ATOM 1266 N N . LEU A 1 156 ? -6.428 -1.914 0.893 1.00 95.44 156 LEU A N 1
ATOM 1267 C CA . LEU A 1 156 ? -6.869 -0.546 1.209 1.00 95.44 156 LEU A CA 1
ATOM 1268 C C . LEU A 1 156 ? -8.402 -0.406 1.179 1.00 95.44 156 LEU A C 1
ATOM 1270 O O . LEU A 1 156 ? -8.987 0.322 1.989 1.00 95.44 156 LEU A O 1
ATOM 1274 N N . GLN A 1 157 ? -9.067 -1.089 0.241 1.00 97.19 157 GLN A N 1
ATOM 1275 C CA . GLN A 1 157 ? -10.529 -1.121 0.170 1.00 97.19 157 GLN A CA 1
ATOM 1276 C C . GLN A 1 157 ? -11.128 -1.898 1.342 1.00 97.19 157 GLN A C 1
ATOM 1278 O O . GLN A 1 157 ? -12.095 -1.419 1.937 1.00 97.19 157 GLN A O 1
ATOM 1283 N N . SER A 1 158 ? -10.534 -3.034 1.707 1.00 97.69 158 SER A N 1
ATOM 1284 C CA . SER A 1 158 ? -10.934 -3.840 2.863 1.00 97.69 158 SER A CA 1
ATOM 1285 C C . SER A 1 158 ? -10.835 -3.047 4.165 1.00 97.69 158 SER A C 1
ATOM 1287 O O . SER A 1 158 ? -11.811 -3.001 4.908 1.00 97.69 158 SER A O 1
ATOM 1289 N N . ILE A 1 159 ? -9.731 -2.326 4.401 1.00 97.50 159 ILE A N 1
ATOM 1290 C CA . ILE A 1 159 ? -9.563 -1.445 5.572 1.00 97.50 159 ILE A CA 1
ATOM 1291 C C . ILE A 1 159 ? -10.679 -0.397 5.615 1.00 97.50 159 ILE A C 1
ATOM 1293 O O . ILE A 1 159 ? -11.350 -0.219 6.634 1.00 97.50 159 ILE A O 1
ATOM 1297 N N . LYS A 1 160 ? -10.918 0.293 4.492 1.00 96.88 160 LYS A N 1
ATOM 1298 C CA . LYS A 1 160 ? -11.960 1.325 4.402 1.00 96.88 160 LYS A CA 1
ATOM 1299 C C . LYS A 1 160 ? -13.352 0.753 4.673 1.00 96.88 160 LYS A C 1
ATOM 1301 O O . LYS A 1 160 ? -14.147 1.400 5.355 1.00 96.88 160 LYS A O 1
ATOM 1306 N N . ALA A 1 161 ? -13.662 -0.410 4.107 1.00 98.12 161 ALA A N 1
ATOM 1307 C CA . ALA A 1 161 ? -14.948 -1.070 4.274 1.00 98.12 161 ALA A CA 1
ATOM 1308 C C . ALA A 1 161 ? -15.151 -1.528 5.721 1.00 98.12 161 ALA A C 1
ATOM 1310 O O . ALA A 1 161 ? -16.183 -1.208 6.306 1.00 98.12 161 ALA A O 1
ATOM 1311 N N . PHE A 1 162 ? -14.152 -2.191 6.308 1.00 98.38 162 PHE A N 1
ATOM 1312 C CA . PHE A 1 162 ? -14.196 -2.675 7.685 1.00 98.38 162 PHE A CA 1
ATOM 1313 C C . PHE A 1 162 ? -14.374 -1.526 8.679 1.00 98.38 162 PHE A C 1
ATOM 1315 O O . PHE A 1 162 ? -15.304 -1.532 9.481 1.00 98.38 162 PHE A O 1
ATOM 1322 N N . TYR A 1 163 ? -13.571 -0.466 8.558 1.00 97.56 163 TYR A N 1
ATOM 1323 C CA . TYR A 1 163 ? -13.718 0.693 9.434 1.00 97.56 163 TYR A CA 1
ATOM 1324 C C . TYR A 1 163 ? -15.091 1.360 9.300 1.00 97.56 163 TYR A C 1
ATOM 1326 O O . TYR A 1 163 ? -15.715 1.721 10.296 1.00 97.56 163 TYR A O 1
ATOM 1334 N N . LYS A 1 164 ? -15.576 1.549 8.066 1.00 97.00 164 LYS A N 1
ATOM 1335 C CA . LYS A 1 164 ? -16.847 2.239 7.827 1.00 97.00 164 LYS A CA 1
ATOM 1336 C C . LYS A 1 164 ? -18.047 1.431 8.318 1.00 97.00 164 LYS A C 1
ATOM 1338 O O . LYS A 1 164 ? -18.968 2.039 8.850 1.00 97.00 164 LYS A O 1
ATOM 1343 N N . ASN A 1 165 ? -18.060 0.127 8.062 1.00 97.62 165 ASN A N 1
ATOM 1344 C CA . ASN A 1 165 ? -19.249 -0.706 8.225 1.00 97.62 165 ASN A CA 1
ATOM 1345 C C . ASN A 1 165 ? -19.274 -1.472 9.553 1.00 97.62 165 ASN A C 1
ATOM 1347 O O . ASN A 1 165 ? -20.348 -1.908 9.949 1.00 97.62 165 ASN A O 1
ATOM 1351 N N . THR A 1 166 ? -18.124 -1.632 10.211 1.00 97.62 166 THR A N 1
ATOM 1352 C CA . THR A 1 166 ? -18.007 -2.365 11.479 1.00 97.62 166 THR A CA 1
ATOM 1353 C C . THR A 1 166 ? -17.601 -1.401 12.588 1.00 97.62 166 THR A C 1
ATOM 1355 O O . THR A 1 166 ? -18.455 -0.934 13.336 1.00 97.62 166 THR A O 1
ATOM 1358 N N . VAL A 1 167 ? -16.341 -0.952 12.586 1.00 97.25 167 VAL A N 1
ATOM 1359 C CA . VAL A 1 167 ? -15.756 -0.156 13.680 1.00 97.25 167 VAL A CA 1
ATOM 1360 C C . VAL A 1 167 ? -16.570 1.106 13.979 1.00 97.25 167 VAL A C 1
ATOM 1362 O O . VAL A 1 167 ? -16.815 1.461 15.131 1.00 97.25 167 VAL A O 1
ATOM 1365 N N . LYS A 1 168 ? -17.003 1.824 12.936 1.00 95.44 168 LYS A N 1
ATOM 1366 C CA . LYS A 1 168 ? -17.776 3.058 13.099 1.00 95.44 168 LYS A CA 1
ATOM 1367 C C . LYS A 1 168 ? -19.183 2.817 13.643 1.00 95.44 168 LYS A C 1
ATOM 1369 O O . LYS A 1 168 ? -19.666 3.665 14.395 1.00 95.44 168 LYS A O 1
ATOM 1374 N N . GLU A 1 169 ? -19.823 1.719 13.257 1.00 95.88 169 GLU A N 1
ATOM 1375 C CA . GLU A 1 169 ? -21.142 1.368 13.785 1.00 95.88 169 GLU A CA 1
ATOM 1376 C C . GLU A 1 169 ? -21.020 0.911 15.242 1.00 95.88 169 GLU A C 1
ATOM 1378 O O . GLU A 1 169 ? -21.744 1.427 16.084 1.00 95.88 169 GLU A O 1
ATOM 1383 N N . ASP A 1 170 ? -20.006 0.118 15.593 1.00 94.12 170 ASP A N 1
ATOM 1384 C CA . ASP A 1 170 ? -19.753 -0.278 16.984 1.00 94.12 170 ASP A CA 1
ATOM 1385 C C . ASP A 1 170 ? -19.459 0.927 17.897 1.00 94.12 170 ASP A C 1
ATOM 1387 O O . ASP A 1 170 ? -20.018 1.046 18.990 1.00 94.12 170 ASP A O 1
ATOM 1391 N N . MET A 1 171 ? -18.651 1.892 17.437 1.00 93.94 171 MET A N 1
ATOM 1392 C CA . MET A 1 171 ? -18.438 3.151 18.170 1.00 93.94 171 MET A CA 1
ATOM 1393 C C . MET A 1 171 ? -19.739 3.944 18.366 1.00 93.94 171 MET A C 1
ATOM 1395 O O . MET A 1 171 ? -19.911 4.622 19.384 1.00 93.94 171 MET A O 1
ATOM 1399 N N . LYS A 1 172 ? -20.640 3.914 17.379 1.00 93.75 172 LYS A N 1
ATOM 1400 C CA . LYS A 1 172 ? -21.929 4.606 17.443 1.00 93.75 172 LYS A CA 1
ATOM 1401 C C . LYS A 1 172 ? -22.867 3.909 18.425 1.00 93.75 172 LYS A C 1
ATOM 1403 O O . LYS A 1 172 ? -23.421 4.596 19.278 1.00 93.75 172 LYS A O 1
ATOM 1408 N N . ASP A 1 173 ? -22.989 2.591 18.351 1.00 91.81 173 ASP A N 1
ATOM 1409 C CA . ASP A 1 173 ? -23.854 1.801 19.225 1.00 91.81 173 ASP A CA 1
ATOM 1410 C C . ASP A 1 173 ? -23.495 2.011 20.699 1.00 91.81 173 ASP A C 1
ATOM 1412 O O . ASP A 1 173 ? -24.372 2.231 21.533 1.00 91.81 173 ASP A O 1
ATOM 1416 N N . ILE A 1 174 ? -22.202 2.028 21.034 1.00 88.94 174 ILE A N 1
ATOM 1417 C CA . ILE A 1 174 ? -21.770 2.257 22.419 1.00 88.94 174 ILE A CA 1
ATOM 1418 C C . ILE A 1 174 ? -22.031 3.708 22.857 1.00 88.94 174 ILE A C 1
ATOM 1420 O O . ILE A 1 174 ? -22.423 3.964 23.998 1.00 88.94 174 ILE A O 1
ATOM 1424 N N . ARG A 1 175 ? -21.861 4.687 21.960 1.00 90.31 175 ARG A N 1
ATOM 1425 C CA . ARG A 1 175 ? -22.231 6.081 22.251 1.00 90.31 175 ARG A CA 1
ATOM 1426 C C . ARG A 1 175 ? -23.732 6.214 22.519 1.00 90.31 175 ARG A C 1
ATOM 1428 O O . ARG A 1 175 ? -24.125 6.975 23.403 1.00 90.31 175 ARG A O 1
ATOM 1435 N N . ASP A 1 176 ? -24.558 5.500 21.768 1.00 91.62 176 ASP A N 1
ATOM 1436 C CA . ASP A 1 176 ? -26.007 5.535 21.931 1.00 91.62 176 ASP A CA 1
ATOM 1437 C C . ASP A 1 176 ? -26.405 4.879 23.275 1.00 91.62 176 ASP A C 1
ATOM 1439 O O . ASP A 1 176 ? -27.157 5.490 24.036 1.00 91.62 176 ASP A O 1
ATOM 1443 N N . GLN A 1 177 ? -25.763 3.767 23.671 1.00 87.75 177 GLN A N 1
ATOM 1444 C CA . GLN A 1 177 ? -25.898 3.178 25.020 1.00 87.75 177 GLN A CA 1
ATOM 1445 C C . GLN A 1 177 ? -25.555 4.173 26.141 1.00 87.75 177 GLN A C 1
ATOM 1447 O O . GLN A 1 177 ? -26.281 4.281 27.130 1.00 87.75 177 GLN A O 1
ATOM 1452 N N . TYR A 1 178 ? -24.468 4.938 26.000 1.00 90.25 178 TYR A N 1
ATOM 1453 C CA . TYR A 1 178 ? -24.097 5.962 26.983 1.00 90.25 178 TYR A CA 1
ATOM 1454 C C . TYR A 1 178 ? -25.164 7.056 27.128 1.00 90.25 178 TYR A C 1
ATOM 1456 O O . TYR A 1 178 ? -25.468 7.499 28.238 1.00 90.25 178 TYR A O 1
ATOM 1464 N N . ASN A 1 179 ? -25.744 7.499 26.011 1.00 91.12 179 ASN A N 1
ATOM 1465 C CA . ASN A 1 179 ? -26.781 8.527 26.024 1.00 91.12 179 ASN A CA 1
ATOM 1466 C C . ASN A 1 179 ? -28.053 8.041 26.726 1.00 91.12 179 ASN A C 1
ATOM 1468 O O . ASN A 1 179 ? -28.651 8.806 27.481 1.00 91.12 179 ASN A O 1
ATOM 1472 N N . GLU A 1 180 ? -28.439 6.781 26.526 1.00 88.62 180 GLU A N 1
ATOM 1473 C CA . GLU A 1 180 ? -29.574 6.167 27.220 1.00 88.62 180 GLU A CA 1
ATOM 1474 C C . GLU A 1 180 ? -29.336 6.048 28.729 1.00 88.62 180 GLU A C 1
ATOM 1476 O O . GLU A 1 180 ? -30.239 6.328 29.517 1.00 88.62 180 GLU A O 1
ATOM 1481 N N . LEU A 1 181 ? -28.117 5.687 29.147 1.00 87.19 181 LEU A N 1
ATOM 1482 C CA . LEU A 1 181 ? -27.748 5.628 30.565 1.00 87.19 181 LEU A CA 1
ATOM 1483 C C . LEU A 1 181 ? -27.817 6.997 31.243 1.00 87.19 181 LEU A C 1
ATOM 1485 O O . LEU A 1 181 ? -28.187 7.074 32.406 1.00 87.19 181 LEU A O 1
ATOM 1489 N N . LYS A 1 182 ? -27.488 8.076 30.526 1.00 87.12 182 LYS A N 1
ATOM 1490 C CA . LYS A 1 182 ? -27.548 9.446 31.056 1.00 87.12 182 LYS A CA 1
ATOM 1491 C C . LYS A 1 182 ? -28.981 9.986 31.188 1.00 87.12 182 LYS A C 1
ATOM 1493 O O . LYS A 1 182 ? -29.196 10.950 31.917 1.00 87.12 182 LYS A O 1
ATOM 1498 N N . GLN A 1 183 ? -29.934 9.440 30.434 1.00 80.06 183 GLN A N 1
ATOM 1499 C CA . GLN A 1 183 ? -31.334 9.886 30.436 1.00 80.06 183 GLN A CA 1
ATOM 1500 C C . GLN A 1 183 ? -32.195 9.199 31.508 1.00 80.06 183 GLN A C 1
ATOM 1502 O O . GLN A 1 183 ? -33.331 9.623 31.718 1.00 80.06 183 GLN A O 1
ATOM 1507 N N . LYS A 1 184 ? -31.673 8.154 32.159 1.00 57.66 184 LYS A N 1
ATOM 1508 C CA . LYS A 1 184 ? -32.290 7.474 33.305 1.00 57.66 184 LYS A CA 1
ATOM 1509 C C . LYS A 1 184 ? -31.796 8.068 34.618 1.00 57.66 184 LYS A C 1
ATOM 1511 O O . LYS A 1 184 ? -32.614 8.092 35.561 1.00 57.66 184 LYS A O 1
#

Solvent-accessible surface area (backbone atoms only — not comparable to full-atom values): 9796 Å² total; per-residue (Å²): 144,66,76,70,62,61,57,56,58,54,51,51,54,54,51,54,56,52,51,55,57,57,55,54,55,57,54,54,54,55,49,51,55,51,50,54,55,47,51,55,51,50,50,53,49,50,52,53,27,51,56,48,47,53,51,53,50,56,50,50,50,53,50,54,58,50,46,54,55,50,48,58,52,51,54,54,50,51,51,51,52,52,55,48,46,53,57,35,51,78,68,73,48,90,47,69,64,58,54,52,42,51,51,55,52,50,51,43,52,50,49,2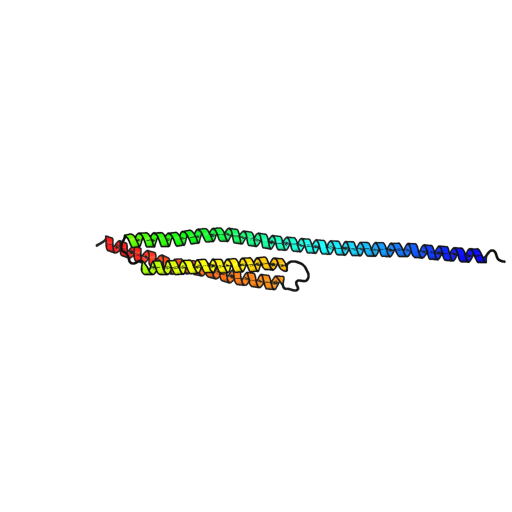8,51,54,35,43,51,52,19,52,53,35,49,57,58,26,61,79,31,58,58,81,90,40,82,64,50,29,59,56,37,44,51,53,17,54,52,34,46,50,52,25,54,50,34,56,50,49,48,54,49,45,44,61,70,43,50,49,47,50,58,46,53,53,52,52,52,52,53,56,63,71,75,107

Mean predicted aligned error: 10.57 Å

Secondary structure (DSSP, 8-state):
--HHHHHHHHHHHHHHHHHHHHHHHHHHHHHHHHHHHHHHHHHHHHHHHHHHHHHHHHHHHHHHHHHHHHHHHHHHHHHHHHHHHHHHHHTT---HHHHHHHHHHHHHHHHHHHHHHHHHHHHHHGGGGSSSS-TTHHHHHHHHHHHHHHHHHHHHHHHHHHIIIIIHHHHHHHHHHHHHHHH-

Foldseek 3Di:
DPVVVVV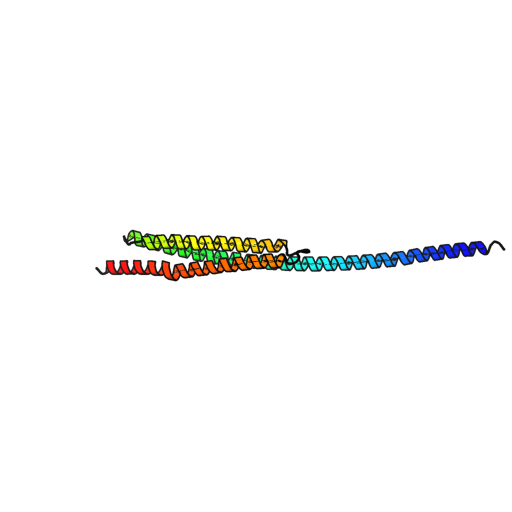VVVVVVVVVVVVVVVVVVVVVVVVVVVVVVVVVVVVVQVVQLVVVVVVLVVVLVVLVVVVVVVVVVLVVLLVVLVVLLVVLVVVVFDCVQSVVLSVVLVVLVVVLVVLSVVLNVLSVVLSVQSHDPSPCVSVVSVVVSVVSVVVSVVSVVVSVCSCVPRNVVVSVVRVVVVVVVVVD

pLDDT: mean 85.84, std 15.04, range [49.81, 98.38]